Protein AF-A0AAF1BFL5-F1 (afdb_monomer_lite)

Radius of gyration: 30.83 Å; chains: 1; bounding box: 60×49×84 Å

Structure (mmCIF, N/CA/C/O backbone):
data_AF-A0AAF1BFL5-F1
#
_entry.id   AF-A0AAF1BFL5-F1
#
loop_
_atom_site.group_PDB
_atom_site.id
_atom_site.type_symbol
_atom_site.label_atom_id
_atom_site.label_alt_id
_atom_site.label_comp_id
_atom_site.label_asym_id
_atom_site.label_entity_id
_atom_site.label_seq_id
_atom_site.pdbx_PDB_ins_code
_atom_site.Cartn_x
_atom_site.Cartn_y
_atom_site.Cartn_z
_atom_site.occupancy
_atom_site.B_iso_or_equiv
_atom_site.auth_seq_id
_atom_site.auth_comp_id
_atom_site.auth_asym_id
_atom_site.auth_atom_id
_atom_site.pdbx_PDB_model_num
ATOM 1 N N . MET A 1 1 ? 3.521 33.101 -35.010 1.00 53.16 1 MET A N 1
ATOM 2 C CA . MET A 1 1 ? 3.894 32.130 -36.065 1.00 53.16 1 MET A CA 1
ATOM 3 C C . MET A 1 1 ? 5.324 31.683 -35.786 1.00 53.16 1 MET A C 1
ATOM 5 O O . MET A 1 1 ? 6.215 32.518 -35.809 1.00 53.16 1 MET A O 1
ATOM 9 N N . ASN A 1 2 ? 5.519 30.433 -35.355 1.00 62.28 2 ASN A N 1
ATOM 10 C CA . ASN A 1 2 ? 6.746 29.977 -34.685 1.00 62.28 2 ASN A CA 1
ATOM 11 C C . ASN A 1 2 ? 8.004 30.144 -35.557 1.00 62.28 2 ASN A C 1
ATOM 13 O O . ASN A 1 2 ? 8.048 29.638 -36.676 1.00 62.28 2 ASN A O 1
ATOM 17 N N . ILE A 1 3 ? 9.042 30.789 -35.012 1.00 65.50 3 ILE A N 1
ATOM 18 C CA . ILE A 1 3 ? 10.351 31.036 -35.654 1.00 65.50 3 ILE A CA 1
ATOM 19 C C . ILE A 1 3 ? 10.981 29.731 -36.178 1.00 65.50 3 ILE A C 1
ATOM 21 O O . ILE A 1 3 ? 11.571 29.710 -37.257 1.00 65.50 3 ILE A O 1
ATOM 25 N N . VAL A 1 4 ? 10.756 28.612 -35.479 1.00 66.81 4 VAL A N 1
ATOM 26 C CA . VAL A 1 4 ? 11.168 27.265 -35.913 1.00 66.81 4 VAL A CA 1
ATOM 27 C C . VAL A 1 4 ? 10.586 26.913 -37.286 1.00 66.81 4 VAL A C 1
ATOM 29 O O . VAL A 1 4 ? 11.293 26.401 -38.146 1.00 66.81 4 VAL A O 1
ATOM 32 N N . HIS A 1 5 ? 9.317 27.242 -37.532 1.00 66.88 5 HIS A N 1
ATOM 33 C CA . HIS A 1 5 ? 8.623 26.915 -38.777 1.00 66.88 5 HIS A CA 1
ATOM 34 C C . HIS A 1 5 ? 9.104 27.781 -39.952 1.00 66.88 5 HIS A C 1
ATOM 36 O O . HIS A 1 5 ? 9.226 27.289 -41.073 1.00 66.88 5 HIS A O 1
ATOM 42 N N . ALA A 1 6 ? 9.424 29.054 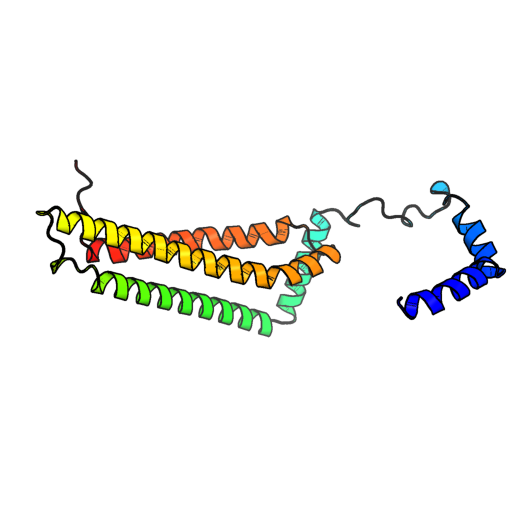-39.690 1.00 73.62 6 ALA A N 1
ATOM 43 C CA . ALA A 1 6 ? 9.957 29.977 -40.693 1.00 73.62 6 ALA A CA 1
ATOM 44 C C . ALA A 1 6 ? 11.368 29.582 -41.167 1.00 73.62 6 ALA A C 1
ATOM 46 O O . ALA A 1 6 ? 11.697 29.781 -42.335 1.00 73.62 6 ALA A O 1
ATOM 47 N N . PHE A 1 7 ? 12.177 28.976 -40.292 1.00 73.44 7 PHE A N 1
ATOM 48 C CA . PHE A 1 7 ? 13.540 28.547 -40.617 1.00 73.44 7 PHE A CA 1
ATOM 49 C C . PHE A 1 7 ? 13.611 27.133 -41.220 1.00 73.44 7 PHE A C 1
ATOM 51 O O . PHE A 1 7 ? 14.329 26.910 -42.194 1.00 73.44 7 PHE A O 1
ATOM 58 N N . PHE A 1 8 ? 12.839 26.169 -40.701 1.00 79.31 8 PHE A N 1
ATOM 59 C CA . PHE A 1 8 ? 12.927 24.773 -41.157 1.00 79.31 8 PHE A CA 1
ATOM 60 C C . PHE A 1 8 ? 12.331 24.534 -42.550 1.00 79.31 8 PHE A C 1
ATOM 62 O O . PHE A 1 8 ? 12.852 23.721 -43.314 1.00 79.31 8 PHE A O 1
ATOM 69 N N . LEU A 1 9 ? 11.251 25.237 -42.907 1.00 81.44 9 LEU A N 1
ATOM 70 C CA . LEU A 1 9 ? 10.585 25.083 -44.206 1.00 81.44 9 LEU A CA 1
ATOM 71 C C . LEU A 1 9 ? 11.502 25.346 -45.418 1.00 81.44 9 LEU A C 1
ATOM 73 O O . LEU A 1 9 ? 11.542 24.496 -46.312 1.00 81.44 9 LEU A O 1
ATOM 77 N N . PRO A 1 10 ? 12.232 26.476 -45.504 1.00 84.56 10 PRO A N 1
ATOM 78 C CA . PRO A 1 10 ? 13.114 26.736 -46.641 1.00 84.56 10 PRO A CA 1
ATOM 79 C C . PRO A 1 10 ? 14.296 25.761 -46.705 1.00 84.56 10 PRO A C 1
ATOM 81 O O . PRO A 1 10 ? 14.685 25.359 -47.802 1.00 84.56 10 PRO A O 1
ATOM 84 N N . ILE A 1 11 ? 14.829 25.330 -45.557 1.00 84.19 11 ILE A N 1
ATOM 85 C CA . ILE A 1 11 ? 15.915 24.340 -45.492 1.00 84.19 11 ILE A CA 1
ATOM 86 C C . ILE A 1 11 ? 15.431 22.979 -45.991 1.00 84.19 11 ILE A C 1
ATOM 88 O O . ILE A 1 11 ? 16.086 22.377 -46.834 1.00 84.19 11 ILE A O 1
ATOM 92 N N . SER A 1 12 ? 14.252 22.532 -45.551 1.00 84.69 12 SER A N 1
ATOM 93 C CA . SER A 1 12 ? 13.636 21.284 -46.017 1.00 84.69 12 SER A CA 1
ATOM 94 C C . SER A 1 12 ? 13.395 21.295 -47.532 1.00 84.69 12 SER A C 1
ATOM 96 O O . SER A 1 12 ? 13.755 20.343 -48.227 1.00 84.69 12 SER A O 1
ATOM 98 N N . LYS A 1 13 ? 12.876 22.406 -48.079 1.00 85.62 13 LYS A N 1
ATOM 99 C CA . LYS A 1 13 ? 12.676 22.565 -49.530 1.00 85.62 13 LYS A CA 1
ATOM 100 C C . LYS A 1 13 ? 13.992 22.489 -50.306 1.00 85.62 13 LYS A C 1
ATOM 102 O O . LYS A 1 13 ? 14.056 21.773 -51.301 1.00 85.62 13 LYS A O 1
ATOM 107 N N . LYS A 1 14 ? 15.040 23.176 -49.832 1.00 85.94 14 LYS A N 1
ATOM 108 C CA . LYS A 1 14 ? 16.371 23.141 -50.459 1.00 85.94 14 LYS A CA 1
ATOM 109 C C . LYS A 1 14 ? 17.036 21.769 -50.348 1.00 85.94 14 LYS A C 1
ATOM 111 O O . LYS A 1 14 ? 17.628 21.312 -51.321 1.00 85.94 14 LYS A O 1
ATOM 116 N N . PHE A 1 15 ? 16.904 21.096 -49.206 1.00 86.81 15 PHE A N 1
ATOM 117 C CA . PHE A 1 15 ? 17.423 19.743 -49.004 1.00 86.81 15 PHE A CA 1
ATOM 118 C C . PHE A 1 15 ? 16.765 18.746 -49.960 1.00 86.81 15 PHE A C 1
ATOM 120 O O . PHE A 1 15 ? 17.451 17.926 -50.557 1.00 86.81 15 PHE A O 1
ATOM 127 N N . ARG A 1 16 ? 15.451 18.863 -50.190 1.00 82.94 16 ARG A N 1
ATOM 128 C CA . ARG A 1 16 ? 14.715 17.978 -51.103 1.00 82.94 16 ARG A CA 1
ATOM 129 C C . ARG A 1 16 ? 15.106 18.150 -52.576 1.00 82.94 16 ARG A C 1
ATOM 131 O O . ARG A 1 16 ? 15.007 17.191 -53.329 1.00 82.94 16 ARG A O 1
ATOM 138 N N . SER A 1 17 ? 15.545 19.344 -52.980 1.00 87.38 17 SER A N 1
ATOM 139 C CA . SER A 1 17 ? 16.093 19.606 -54.322 1.00 87.38 17 SER A CA 1
ATOM 140 C C . SER A 1 17 ? 17.589 19.302 -54.454 1.00 87.38 17 SER A C 1
ATOM 142 O O . SER A 1 17 ? 18.111 19.270 -55.564 1.00 87.38 17 SER A O 1
ATOM 144 N N . PHE A 1 18 ? 18.299 19.130 -53.338 1.00 90.44 18 PHE A N 1
ATOM 145 C CA . PHE A 1 18 ? 19.725 18.829 -53.341 1.00 90.44 18 PHE A CA 1
ATOM 146 C C . PHE A 1 18 ? 19.957 17.378 -53.771 1.00 90.44 18 PHE A C 1
ATOM 148 O O . PHE A 1 18 ? 19.166 16.501 -53.432 1.00 90.44 18 PHE A O 1
ATOM 155 N N . HIS A 1 19 ? 21.055 17.113 -54.484 1.00 89.62 19 HIS A N 1
ATOM 156 C CA . HIS A 1 19 ? 21.340 15.801 -55.075 1.00 89.62 19 HIS A CA 1
ATOM 157 C C . HIS A 1 19 ? 21.227 14.644 -54.064 1.00 89.62 19 HIS A C 1
ATOM 159 O O . HIS A 1 19 ? 20.533 13.671 -54.340 1.00 89.62 19 HIS A O 1
ATOM 165 N N . VAL A 1 20 ? 21.780 14.807 -52.854 1.00 88.25 20 VAL A N 1
ATOM 166 C CA . VAL A 1 20 ? 21.698 13.802 -51.773 1.00 88.25 20 VAL A CA 1
ATOM 167 C C . VAL A 1 20 ? 20.260 13.590 -51.282 1.00 88.25 20 VAL A C 1
ATOM 169 O O . VAL A 1 20 ? 19.874 12.470 -50.964 1.00 88.25 20 VAL A O 1
ATOM 172 N N . GLY A 1 21 ? 19.438 14.642 -51.230 1.00 85.50 21 GLY A N 1
ATOM 173 C CA . GLY A 1 21 ? 18.032 14.525 -50.836 1.00 85.50 21 GLY A CA 1
ATOM 174 C C . GLY A 1 21 ? 17.170 13.859 -51.909 1.00 85.50 21 GLY A C 1
ATOM 175 O O . GLY A 1 21 ? 16.268 13.091 -51.577 1.00 85.50 21 GLY A O 1
ATOM 176 N N . VAL A 1 22 ? 17.471 14.107 -53.188 1.00 87.38 22 VAL A N 1
ATOM 177 C CA . VAL A 1 22 ? 16.829 13.440 -54.331 1.00 87.38 22 VAL A CA 1
ATOM 178 C C . VAL A 1 22 ? 17.214 11.960 -54.377 1.00 87.38 22 VAL A C 1
ATOM 180 O O . VAL A 1 22 ? 16.336 11.113 -54.516 1.00 87.38 22 VAL A O 1
ATOM 183 N N . GLU A 1 23 ? 18.495 11.636 -54.204 1.00 88.75 23 GLU A N 1
ATOM 184 C CA . GLU A 1 23 ? 18.994 10.258 -54.165 1.00 88.75 23 GLU A CA 1
ATOM 185 C C . GLU A 1 23 ? 18.402 9.478 -52.985 1.00 88.75 23 GLU A C 1
ATOM 187 O O . GLU A 1 23 ? 17.811 8.419 -53.184 1.00 88.75 23 GLU A O 1
ATOM 192 N N . LEU A 1 24 ? 18.419 10.060 -51.781 1.00 86.25 24 LEU A N 1
ATOM 193 C CA . LEU A 1 24 ? 17.788 9.476 -50.597 1.00 86.25 24 LEU A CA 1
ATOM 194 C C . LEU A 1 24 ? 16.278 9.271 -50.792 1.00 86.25 24 LEU A C 1
ATOM 196 O O . LEU A 1 24 ? 15.737 8.242 -50.394 1.00 86.25 24 LEU A O 1
ATOM 200 N N . SER A 1 25 ? 15.583 10.229 -51.417 1.00 85.38 25 SER A N 1
ATOM 201 C CA . SER A 1 25 ? 14.156 10.094 -51.734 1.00 85.38 25 SER A CA 1
ATOM 202 C C . SER A 1 25 ? 13.903 8.976 -52.747 1.00 85.38 25 SER A C 1
ATOM 204 O O . SER A 1 25 ? 12.915 8.258 -52.612 1.00 85.38 25 SER A O 1
ATOM 206 N N . ASN A 1 26 ? 14.775 8.817 -53.744 1.00 86.31 26 ASN A N 1
ATOM 207 C CA . ASN A 1 26 ? 14.683 7.749 -54.737 1.00 86.31 26 ASN A CA 1
ATOM 208 C C . ASN A 1 26 ? 14.987 6.373 -54.126 1.00 86.31 26 ASN A C 1
ATOM 210 O O . ASN A 1 26 ? 14.359 5.387 -54.509 1.00 86.31 26 ASN A O 1
ATOM 214 N N . ASP A 1 27 ? 15.898 6.297 -53.157 1.00 83.44 27 ASP A N 1
ATOM 215 C CA . ASP A 1 27 ? 16.216 5.061 -52.440 1.00 83.44 27 ASP A CA 1
ATOM 216 C C . ASP A 1 27 ? 15.143 4.668 -51.423 1.00 83.44 27 ASP A C 1
ATOM 218 O O . ASP A 1 27 ? 14.796 3.492 -51.336 1.00 83.44 27 ASP A O 1
ATOM 222 N N . LEU A 1 28 ? 14.543 5.634 -50.722 1.00 81.56 28 LEU A N 1
ATOM 223 C CA . LEU A 1 28 ? 13.383 5.401 -49.851 1.00 81.56 28 LEU A CA 1
ATOM 224 C C . LEU A 1 28 ? 12.113 5.047 -50.641 1.00 81.56 28 LEU A C 1
ATOM 226 O O . LEU A 1 28 ? 11.253 4.335 -50.124 1.00 81.56 28 LEU A O 1
ATOM 230 N N . ALA A 1 29 ? 11.978 5.537 -51.880 1.00 83.19 29 ALA A N 1
ATOM 231 C CA . ALA A 1 29 ? 10.855 5.211 -52.761 1.00 83.19 29 ALA A CA 1
ATOM 232 C C . ALA A 1 29 ? 10.904 3.764 -53.279 1.00 83.19 29 ALA A C 1
ATOM 234 O O . ALA A 1 29 ? 9.865 3.209 -53.644 1.00 83.19 29 ALA A O 1
ATOM 235 N N . LYS A 1 30 ? 12.084 3.128 -53.294 1.00 82.31 30 LYS A N 1
ATOM 236 C CA . LYS A 1 30 ? 12.206 1.701 -53.604 1.00 82.31 30 LYS A CA 1
ATOM 237 C C . LYS A 1 30 ? 11.674 0.902 -52.406 1.00 82.31 30 LYS A C 1
ATOM 239 O O . LYS A 1 30 ? 12.241 0.997 -51.317 1.00 82.31 30 LYS A O 1
ATOM 244 N N . PRO A 1 31 ? 10.610 0.090 -52.563 1.00 71.06 31 PRO A N 1
ATOM 245 C CA . PRO A 1 31 ? 10.101 -0.710 -51.459 1.00 71.06 31 PRO A CA 1
ATOM 246 C C . PRO A 1 31 ? 11.200 -1.657 -50.972 1.00 71.06 31 PRO A C 1
ATOM 248 O O . PRO A 1 31 ? 11.800 -2.389 -51.763 1.00 71.06 31 PRO A O 1
ATOM 251 N N . PHE A 1 32 ? 11.470 -1.636 -49.665 1.00 66.44 32 PHE A N 1
ATOM 252 C CA . PHE A 1 32 ? 12.513 -2.461 -49.067 1.00 66.44 32 PHE A CA 1
ATOM 253 C C . PHE A 1 32 ? 12.236 -3.944 -49.349 1.00 66.44 32 PHE A C 1
ATOM 255 O O . PHE A 1 32 ? 11.268 -4.531 -48.852 1.00 66.44 32 PHE A O 1
ATOM 262 N N . GLY A 1 33 ? 13.085 -4.557 -50.174 1.00 65.00 33 GLY A N 1
ATOM 263 C CA . GLY A 1 33 ? 12.958 -5.953 -50.564 1.00 65.00 33 GLY A CA 1
ATOM 264 C C . GLY A 1 33 ? 13.275 -6.872 -49.390 1.00 65.00 33 GLY A C 1
ATOM 265 O O . GLY A 1 33 ? 14.432 -7.233 -49.191 1.00 65.00 33 GLY A O 1
ATOM 266 N N . LYS A 1 34 ? 12.245 -7.299 -48.645 1.00 59.66 34 LYS A N 1
ATOM 267 C CA . LYS A 1 34 ? 12.360 -8.211 -47.484 1.00 59.66 34 LYS A CA 1
ATOM 268 C C . LYS A 1 34 ? 13.179 -9.481 -47.767 1.00 59.66 34 LYS A C 1
ATOM 270 O O . LYS A 1 34 ? 13.750 -10.044 -46.845 1.00 59.66 34 LYS A O 1
ATOM 275 N N . VAL A 1 35 ? 13.248 -9.904 -49.031 1.00 61.75 35 VAL A N 1
ATOM 276 C CA . VAL A 1 35 ? 13.945 -11.113 -49.504 1.00 61.75 35 VAL A CA 1
ATOM 277 C C . VAL A 1 35 ? 15.473 -10.947 -49.555 1.00 61.75 35 VAL A C 1
ATOM 279 O O . VAL A 1 35 ? 16.191 -11.934 -49.465 1.00 61.75 35 VAL A O 1
ATOM 282 N N . LYS A 1 36 ? 15.988 -9.714 -49.686 1.00 60.97 36 LYS A N 1
ATOM 283 C CA . LYS A 1 36 ? 17.436 -9.430 -49.787 1.00 60.97 36 LYS A CA 1
ATOM 284 C C . LYS A 1 36 ? 18.083 -9.037 -48.453 1.00 60.97 36 LYS A C 1
ATOM 286 O O . LYS A 1 36 ? 19.300 -8.903 -48.387 1.00 60.97 36 LYS A O 1
ATOM 291 N N . GLY A 1 37 ? 17.288 -8.820 -47.404 1.00 63.56 37 GLY A N 1
ATOM 292 C CA . GLY A 1 37 ? 17.792 -8.519 -46.065 1.00 63.56 37 GLY A CA 1
ATOM 293 C C . GLY A 1 37 ? 18.180 -9.790 -45.311 1.00 63.56 37 GLY A C 1
ATOM 294 O O . GLY A 1 37 ? 17.562 -10.836 -45.496 1.00 63.56 37 GLY A O 1
ATOM 295 N N . HIS A 1 38 ? 19.173 -9.702 -44.419 1.00 63.81 38 HIS A N 1
ATOM 296 C CA . HIS A 1 38 ? 19.451 -10.781 -43.468 1.00 63.81 38 HIS A CA 1
ATOM 297 C C . HIS A 1 38 ? 18.148 -11.121 -42.714 1.00 63.81 38 HIS A C 1
ATOM 299 O O . HIS A 1 38 ? 17.463 -10.191 -42.280 1.00 63.81 38 HIS A O 1
ATOM 305 N N . PRO A 1 39 ? 17.791 -12.398 -42.487 1.00 61.16 39 PRO A N 1
ATOM 306 C CA . PRO A 1 39 ? 16.529 -12.791 -41.836 1.00 61.16 39 PRO A CA 1
ATOM 307 C C . PRO A 1 39 ? 16.332 -12.239 -40.405 1.00 61.16 39 PRO A C 1
ATOM 309 O O . PRO A 1 39 ? 15.256 -12.374 -39.831 1.00 61.16 39 PRO A O 1
ATOM 312 N N . LEU A 1 40 ? 17.354 -11.583 -39.843 1.00 58.19 40 LEU A N 1
ATOM 313 C CA . LEU A 1 40 ? 17.356 -10.911 -38.536 1.00 58.19 40 LEU A CA 1
ATOM 314 C C . LEU A 1 40 ? 17.327 -9.371 -38.630 1.00 58.19 40 LEU A C 1
ATOM 316 O O . LEU A 1 40 ? 17.295 -8.705 -37.602 1.00 58.19 40 LEU A O 1
ATOM 320 N N . ALA A 1 41 ? 17.357 -8.791 -39.835 1.00 63.78 41 ALA A N 1
ATOM 321 C CA . ALA A 1 41 ? 17.463 -7.343 -40.039 1.00 63.78 41 ALA A CA 1
ATOM 322 C C . ALA A 1 41 ? 16.169 -6.585 -39.688 1.00 63.78 41 ALA A C 1
ATOM 324 O O . ALA A 1 41 ? 16.224 -5.422 -39.301 1.00 63.78 41 ALA A O 1
ATOM 325 N N . LEU A 1 42 ? 15.007 -7.244 -39.780 1.00 60.56 42 LEU A N 1
ATOM 326 C CA . LEU A 1 42 ? 13.734 -6.737 -39.263 1.00 60.56 42 LEU A CA 1
ATOM 327 C C . LEU A 1 42 ? 13.187 -7.714 -38.219 1.00 60.56 42 LEU A C 1
ATOM 329 O O . LEU A 1 42 ? 12.739 -8.813 -38.556 1.00 60.56 42 LEU A O 1
ATOM 333 N N . THR A 1 43 ? 13.169 -7.304 -36.949 1.00 57.38 43 THR A N 1
ATOM 334 C CA . THR A 1 43 ? 12.450 -8.059 -35.918 1.00 57.38 43 THR A CA 1
ATOM 335 C C . THR A 1 43 ? 10.947 -8.013 -36.207 1.00 57.38 43 THR A C 1
ATOM 337 O O . THR A 1 43 ? 10.309 -6.968 -36.126 1.00 57.38 43 THR A O 1
ATOM 340 N N . ASN A 1 44 ? 10.357 -9.156 -36.560 1.00 61.81 44 ASN A N 1
ATOM 341 C CA . ASN A 1 44 ? 8.904 -9.282 -36.745 1.00 61.81 44 ASN A CA 1
ATOM 342 C C . ASN A 1 44 ? 8.152 -9.450 -35.412 1.00 61.81 44 ASN A C 1
ATOM 344 O O . ASN A 1 44 ? 6.923 -9.463 -35.386 1.00 61.81 44 ASN A O 1
ATOM 348 N N . LYS A 1 45 ? 8.870 -9.596 -34.291 1.00 63.88 45 LYS A N 1
ATOM 349 C CA . LYS A 1 45 ? 8.280 -9.764 -32.960 1.00 63.88 45 LYS A CA 1
ATOM 350 C C . LYS A 1 45 ? 8.497 -8.498 -32.136 1.00 63.88 45 LYS A C 1
ATOM 352 O O . LYS A 1 45 ? 9.608 -7.980 -32.062 1.00 63.88 45 LYS A O 1
ATOM 357 N N . LYS A 1 46 ? 7.432 -8.042 -31.462 1.00 62.72 46 LYS A N 1
ATOM 358 C CA . LYS A 1 46 ? 7.448 -6.892 -30.532 1.00 62.72 46 LYS A CA 1
ATOM 359 C C . LYS A 1 46 ? 8.477 -7.050 -29.400 1.00 62.72 46 LYS A C 1
ATOM 361 O O . LYS A 1 46 ? 8.924 -6.060 -28.840 1.00 62.72 46 LYS A O 1
ATOM 366 N N . TYR A 1 47 ? 8.851 -8.291 -29.086 1.00 62.22 47 TYR A N 1
ATOM 367 C CA . TYR A 1 47 ? 9.902 -8.648 -28.140 1.00 62.22 47 TYR A CA 1
ATOM 368 C C . TYR A 1 47 ? 10.876 -9.618 -28.826 1.00 62.22 47 TYR A C 1
ATOM 370 O O . TYR A 1 47 ? 10.430 -10.565 -29.476 1.00 62.22 47 TYR A O 1
ATOM 378 N N . GLY A 1 48 ? 12.187 -9.378 -28.702 1.00 62.09 48 GLY A N 1
ATOM 379 C CA . GLY A 1 48 ? 13.233 -10.120 -29.426 1.00 62.09 48 GLY A CA 1
ATOM 380 C C . GLY A 1 48 ? 13.461 -11.569 -28.969 1.00 62.09 48 GLY A C 1
ATOM 381 O O . GLY A 1 48 ? 14.123 -12.324 -29.670 1.00 62.09 48 GLY A O 1
ATOM 382 N N . ALA A 1 49 ? 12.889 -11.978 -27.834 1.00 67.12 49 ALA A N 1
ATOM 383 C CA . ALA A 1 49 ? 13.029 -13.318 -27.262 1.00 67.12 49 ALA A CA 1
ATOM 384 C C . ALA A 1 49 ? 11.674 -13.872 -26.785 1.00 67.12 49 ALA A C 1
ATOM 386 O O . ALA A 1 49 ? 10.666 -13.156 -26.749 1.00 67.12 49 ALA A O 1
ATOM 387 N N . SER A 1 50 ? 11.628 -15.160 -26.428 1.00 72.19 50 SER A N 1
ATOM 388 C CA . SER A 1 50 ? 10.436 -15.756 -25.816 1.00 72.19 50 SER A CA 1
ATOM 389 C C . SER A 1 50 ? 10.096 -15.035 -24.510 1.00 72.19 50 SER A C 1
ATOM 391 O O . SER A 1 50 ? 10.9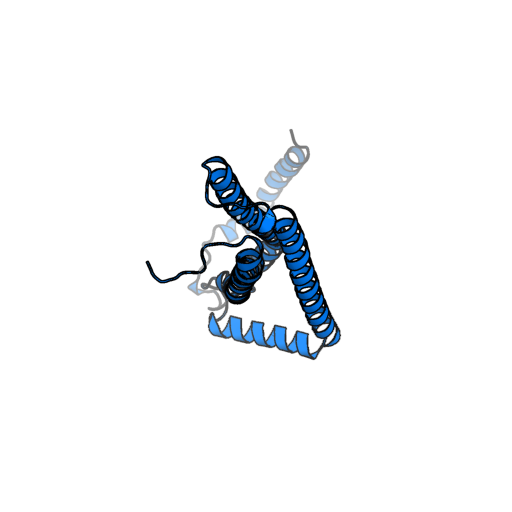87 -14.629 -23.765 1.00 72.19 50 SER A O 1
ATOM 393 N N . LYS A 1 51 ? 8.802 -14.907 -24.184 1.00 70.06 51 LYS A N 1
ATOM 394 C CA . LYS A 1 51 ? 8.354 -14.275 -22.928 1.00 70.06 51 LYS A CA 1
ATOM 395 C C . LYS A 1 51 ? 9.007 -14.922 -21.697 1.00 70.06 51 LYS A C 1
ATOM 397 O O . LYS A 1 51 ? 9.277 -14.222 -20.732 1.00 70.06 51 LYS A O 1
ATOM 402 N N . LYS A 1 52 ? 9.276 -16.234 -21.747 1.00 72.88 52 LYS A N 1
ATOM 403 C CA . LYS A 1 52 ? 9.968 -16.975 -20.680 1.00 72.88 52 LYS A CA 1
ATOM 404 C C . LYS A 1 52 ? 11.442 -16.579 -20.568 1.00 72.88 52 LYS A C 1
ATOM 406 O O . LYS A 1 52 ? 11.900 -16.284 -19.473 1.00 72.88 52 LYS A O 1
ATOM 411 N N . ASP A 1 53 ? 12.145 -16.481 -21.691 1.00 76.38 53 ASP A N 1
ATOM 412 C CA . ASP A 1 53 ? 13.573 -16.137 -21.716 1.00 76.38 53 ASP A CA 1
ATOM 413 C C . ASP A 1 53 ? 13.816 -14.684 -21.290 1.00 76.38 53 ASP A C 1
ATOM 415 O O . ASP A 1 53 ? 14.790 -14.390 -20.597 1.00 76.38 53 ASP A O 1
ATOM 419 N N . LEU A 1 54 ? 12.893 -13.777 -21.633 1.00 72.69 54 LEU A N 1
ATOM 420 C CA . LEU A 1 54 ? 12.884 -12.400 -21.129 1.00 72.69 54 LEU A CA 1
ATOM 421 C C . LEU A 1 54 ? 12.737 -12.348 -19.606 1.00 72.69 54 LEU A C 1
ATOM 423 O O . LEU A 1 54 ? 13.469 -11.602 -18.960 1.00 72.69 54 LEU A O 1
ATOM 427 N N . LEU A 1 55 ? 11.840 -13.154 -19.026 1.00 71.94 55 LEU A N 1
ATOM 428 C CA . LEU A 1 55 ? 11.682 -13.240 -17.570 1.00 71.94 55 LEU A CA 1
ATOM 429 C C . LEU A 1 55 ? 12.937 -13.807 -16.911 1.00 71.94 55 LEU A C 1
ATOM 431 O O . LEU A 1 55 ? 13.420 -13.222 -15.951 1.00 71.94 55 LEU A O 1
ATOM 435 N N . ILE A 1 56 ? 13.498 -14.892 -17.449 1.00 77.81 56 ILE A N 1
ATOM 436 C CA . ILE A 1 56 ? 14.721 -15.514 -16.920 1.00 77.81 56 ILE A CA 1
ATOM 437 C C . ILE A 1 56 ? 15.898 -14.529 -16.978 1.00 77.81 56 ILE A C 1
ATOM 439 O O . ILE A 1 56 ? 16.616 -14.372 -15.993 1.00 77.81 56 ILE A O 1
ATOM 443 N N . SER A 1 57 ? 16.054 -13.796 -18.084 1.00 77.44 57 SER A N 1
ATOM 444 C CA . SER A 1 57 ? 17.090 -12.763 -18.230 1.00 77.44 57 SER A CA 1
ATOM 445 C C . SER A 1 57 ? 16.896 -11.615 -17.233 1.00 77.44 57 SER A C 1
ATOM 447 O O . SER A 1 57 ? 17.857 -11.127 -16.640 1.00 77.44 57 SER A O 1
ATOM 449 N N . CYS A 1 58 ? 15.648 -11.195 -17.014 1.00 72.50 58 CYS A N 1
ATOM 450 C CA . CYS A 1 58 ? 15.304 -10.150 -16.055 1.00 72.50 58 CYS A CA 1
ATOM 451 C C . CYS A 1 58 ? 15.575 -10.570 -14.609 1.00 72.50 58 CYS A C 1
ATOM 453 O O . CYS A 1 58 ? 16.238 -9.831 -13.884 1.00 72.50 58 CYS A O 1
ATOM 455 N N . ILE A 1 59 ? 15.135 -11.771 -14.228 1.00 75.81 59 ILE A N 1
ATOM 456 C CA . ILE A 1 59 ? 15.370 -12.354 -12.904 1.00 75.81 59 ILE A CA 1
ATOM 457 C C . ILE A 1 59 ? 16.873 -12.531 -12.675 1.00 75.81 59 ILE A C 1
ATOM 459 O O . ILE A 1 59 ? 17.384 -12.157 -11.625 1.00 75.81 59 ILE A O 1
ATOM 463 N N . SER A 1 60 ? 17.613 -13.027 -13.672 1.00 80.50 60 SER A N 1
ATOM 464 C CA . SER A 1 60 ? 19.068 -13.168 -13.579 1.00 80.50 60 SER A CA 1
ATOM 465 C C . SER A 1 60 ? 19.767 -11.820 -13.390 1.00 80.50 60 SER A C 1
ATOM 467 O O . SER A 1 60 ? 20.752 -11.749 -12.655 1.00 80.50 60 SER A O 1
ATOM 469 N N . ARG A 1 61 ? 19.275 -10.750 -14.030 1.00 79.31 61 ARG A N 1
ATOM 470 C CA . ARG A 1 61 ? 19.796 -9.387 -13.858 1.00 79.31 61 ARG A CA 1
ATOM 471 C C . ARG A 1 61 ? 19.500 -8.848 -12.461 1.00 79.31 61 ARG A C 1
ATOM 473 O O . ARG A 1 61 ? 20.407 -8.315 -11.831 1.00 79.31 61 ARG A O 1
ATOM 480 N N . GLU A 1 62 ? 18.268 -8.986 -11.976 1.00 75.50 62 GLU A N 1
ATOM 481 C CA . GLU A 1 62 ? 17.888 -8.580 -10.615 1.00 75.50 62 GLU A CA 1
ATOM 482 C C . GLU A 1 62 ? 18.680 -9.345 -9.557 1.00 75.50 62 GLU A C 1
ATOM 484 O O . GLU A 1 62 ? 19.232 -8.727 -8.655 1.00 75.50 62 GLU A O 1
ATOM 489 N N . TYR A 1 63 ? 18.847 -10.656 -9.718 1.00 78.81 63 TYR A N 1
ATOM 490 C CA . TYR A 1 63 ? 19.661 -11.474 -8.824 1.00 78.81 63 TYR A CA 1
ATOM 491 C C . TYR A 1 63 ? 21.142 -11.058 -8.831 1.00 78.81 63 TYR A C 1
ATOM 493 O O . TYR A 1 63 ? 21.765 -10.940 -7.776 1.00 78.81 63 TYR A O 1
ATOM 501 N N . LEU A 1 64 ? 21.721 -10.770 -10.004 1.00 80.38 64 LEU A N 1
ATOM 502 C CA . LEU A 1 64 ? 23.087 -10.240 -10.109 1.00 80.38 64 LEU A CA 1
ATOM 503 C C . LEU A 1 64 ? 23.230 -8.865 -9.447 1.00 80.38 64 LEU A C 1
ATOM 505 O O . LEU A 1 64 ? 24.249 -8.603 -8.806 1.00 80.38 64 LEU A O 1
ATOM 509 N N . LEU A 1 65 ? 22.222 -8.000 -9.582 1.00 74.75 65 LEU A N 1
ATOM 510 C CA . LEU A 1 65 ? 22.172 -6.698 -8.915 1.00 74.75 65 LEU A CA 1
ATOM 511 C C . LEU A 1 65 ? 22.050 -6.858 -7.393 1.00 74.75 65 LEU A C 1
ATOM 513 O O . LEU A 1 65 ? 22.781 -6.190 -6.666 1.00 74.75 65 LEU A O 1
ATOM 517 N N . MET A 1 66 ? 21.215 -7.788 -6.918 1.00 73.62 66 MET A N 1
ATOM 518 C CA . MET A 1 66 ? 21.087 -8.138 -5.498 1.00 73.62 66 MET A CA 1
ATOM 519 C C . MET A 1 66 ? 22.408 -8.669 -4.930 1.00 73.62 66 MET A C 1
ATOM 521 O O . MET A 1 66 ? 22.832 -8.249 -3.856 1.00 73.62 66 MET A O 1
ATOM 525 N N . LYS A 1 67 ? 23.106 -9.542 -5.669 1.00 77.50 67 LYS A N 1
ATOM 526 C CA . LYS A 1 67 ? 24.387 -10.126 -5.246 1.00 77.50 67 LYS A CA 1
ATOM 527 C C . LYS A 1 67 ? 25.526 -9.104 -5.219 1.00 77.50 67 LYS A C 1
ATOM 529 O O . LYS A 1 67 ? 26.355 -9.147 -4.317 1.00 77.50 67 LYS A O 1
ATOM 534 N N . ARG A 1 68 ? 25.594 -8.200 -6.205 1.00 78.88 68 ARG A N 1
ATOM 535 C CA . ARG A 1 68 ? 26.648 -7.169 -6.283 1.00 78.88 68 ARG A CA 1
ATOM 536 C C . ARG A 1 68 ? 26.403 -5.986 -5.351 1.00 78.88 68 ARG A C 1
ATOM 538 O O . ARG A 1 68 ? 27.360 -5.293 -5.028 1.00 78.88 68 ARG A O 1
ATOM 545 N N . ASN A 1 69 ? 25.157 -5.740 -4.951 1.00 72.25 69 ASN A N 1
ATOM 546 C CA . ASN A 1 69 ? 24.783 -4.564 -4.176 1.00 72.25 69 ASN A CA 1
ATOM 547 C C . ASN A 1 69 ? 23.930 -4.922 -2.952 1.00 72.25 69 ASN A C 1
ATOM 549 O O . ASN A 1 69 ? 22.816 -4.425 -2.768 1.00 72.25 69 ASN A O 1
ATOM 553 N N . SER A 1 70 ? 24.480 -5.794 -2.104 1.00 76.62 70 SER A N 1
ATOM 554 C CA . SER A 1 70 ? 23.831 -6.274 -0.878 1.00 76.62 70 SER A CA 1
ATOM 555 C C . SER A 1 70 ? 23.424 -5.140 0.069 1.00 76.62 70 SER A C 1
ATOM 557 O O . SER A 1 70 ? 22.406 -5.248 0.747 1.00 76.62 70 SER A O 1
ATOM 559 N N . PHE A 1 71 ? 24.159 -4.024 0.069 1.00 75.88 71 PHE A N 1
ATOM 560 C CA . PHE A 1 71 ? 23.850 -2.846 0.880 1.00 75.88 71 PHE A CA 1
ATOM 561 C C . PHE A 1 71 ? 22.486 -2.229 0.536 1.00 75.88 71 PHE A C 1
ATOM 563 O O . PHE A 1 71 ? 21.689 -1.959 1.433 1.00 75.88 71 PHE A O 1
ATOM 570 N N . ILE A 1 72 ? 22.171 -2.067 -0.756 1.00 77.25 72 ILE A N 1
ATOM 571 C CA . ILE A 1 72 ? 20.867 -1.528 -1.177 1.00 77.25 72 ILE A CA 1
ATOM 572 C C . ILE A 1 72 ? 19.737 -2.491 -0.814 1.00 77.25 72 ILE A C 1
ATOM 574 O O . ILE A 1 72 ? 18.665 -2.048 -0.416 1.00 77.25 72 ILE A O 1
ATOM 578 N N . PHE A 1 73 ? 19.974 -3.799 -0.900 1.00 76.94 73 PHE A N 1
ATOM 579 C CA . PHE A 1 73 ? 18.977 -4.799 -0.524 1.00 76.94 73 PHE A CA 1
ATOM 580 C C . PHE A 1 73 ? 18.667 -4.774 0.981 1.00 76.94 73 PHE A C 1
ATOM 582 O O . PHE A 1 73 ? 17.501 -4.753 1.371 1.00 76.94 73 PHE A O 1
ATOM 589 N N . ILE A 1 74 ? 19.698 -4.688 1.827 1.00 79.50 74 ILE A N 1
ATOM 590 C CA . ILE A 1 74 ? 19.534 -4.523 3.279 1.00 79.50 74 ILE A CA 1
ATOM 591 C C . ILE A 1 74 ? 18.767 -3.229 3.580 1.00 79.50 74 ILE A C 1
ATOM 593 O O . ILE A 1 74 ? 17.816 -3.242 4.360 1.00 79.50 74 ILE A O 1
ATOM 597 N N . PHE A 1 75 ? 19.117 -2.127 2.912 1.00 77.94 75 PHE A N 1
ATOM 598 C CA . PHE A 1 75 ? 18.415 -0.854 3.066 1.00 77.94 75 PHE A CA 1
ATOM 599 C C . PHE A 1 75 ? 16.939 -0.936 2.643 1.00 77.94 75 PHE A C 1
ATOM 601 O O . PHE A 1 75 ? 16.074 -0.418 3.343 1.00 77.94 75 PHE A O 1
ATOM 608 N N . GLN A 1 76 ? 16.626 -1.629 1.546 1.00 78.75 76 GLN A N 1
ATOM 609 C CA . GLN A 1 76 ? 15.247 -1.836 1.095 1.00 78.75 76 GLN A CA 1
ATOM 610 C C . GLN A 1 76 ? 14.422 -2.655 2.093 1.00 78.75 76 GLN A C 1
ATOM 612 O O . GLN A 1 76 ? 13.275 -2.300 2.362 1.00 78.75 76 GLN A O 1
ATOM 617 N N . ILE A 1 77 ? 14.996 -3.713 2.677 1.00 82.00 77 ILE A N 1
ATOM 618 C CA . ILE A 1 77 ? 14.326 -4.497 3.725 1.00 82.00 77 ILE A CA 1
ATOM 619 C C . ILE A 1 77 ? 14.069 -3.631 4.959 1.00 82.00 77 ILE A C 1
ATOM 621 O O . ILE A 1 77 ? 12.961 -3.645 5.492 1.00 82.00 77 ILE A O 1
ATOM 625 N N . ILE A 1 78 ? 15.055 -2.841 5.391 1.00 86.00 78 ILE A N 1
ATOM 626 C CA . ILE A 1 78 ? 14.902 -1.920 6.523 1.00 86.00 78 ILE A CA 1
ATOM 627 C C . ILE A 1 78 ? 13.814 -0.886 6.223 1.00 86.00 78 ILE A C 1
ATOM 629 O O . ILE A 1 78 ? 12.956 -0.641 7.067 1.00 86.00 78 ILE A O 1
ATOM 633 N N . GLN A 1 79 ? 13.795 -0.301 5.026 1.00 80.94 79 GLN A N 1
ATOM 634 C CA . GLN A 1 79 ? 12.761 0.647 4.617 1.00 80.94 79 GLN A CA 1
ATOM 635 C C . GLN A 1 79 ? 11.364 0.009 4.643 1.00 80.94 79 GLN A C 1
ATOM 637 O O . GLN A 1 79 ? 10.420 0.628 5.132 1.00 80.94 79 GLN A O 1
ATOM 642 N N . TYR A 1 80 ? 11.229 -1.227 4.155 1.00 81.88 80 TYR A N 1
ATOM 643 C CA . TYR A 1 80 ? 9.969 -1.970 4.188 1.00 81.88 80 TYR A CA 1
ATOM 644 C C . TYR A 1 80 ? 9.517 -2.276 5.621 1.00 81.88 80 TYR A C 1
ATOM 646 O O . TYR A 1 80 ? 8.350 -2.078 5.954 1.00 81.88 80 TYR A O 1
ATOM 654 N N . LEU A 1 81 ? 10.446 -2.682 6.490 1.00 84.88 81 LEU A N 1
ATOM 655 C CA . LEU A 1 81 ? 10.171 -2.923 7.904 1.00 84.88 81 LEU A CA 1
ATOM 656 C C . LEU A 1 81 ? 9.711 -1.640 8.611 1.00 84.88 81 LEU A C 1
ATOM 658 O O . LEU A 1 81 ? 8.705 -1.659 9.312 1.00 84.88 81 LEU A O 1
ATOM 662 N N . ASN A 1 82 ? 10.391 -0.514 8.375 1.00 85.75 82 ASN A N 1
ATOM 663 C CA . ASN A 1 82 ? 9.993 0.791 8.911 1.00 85.75 82 ASN A CA 1
ATOM 664 C C . ASN A 1 82 ? 8.607 1.217 8.408 1.00 85.75 82 ASN A C 1
ATOM 666 O O . ASN A 1 82 ? 7.807 1.727 9.187 1.00 85.75 82 ASN A O 1
ATOM 670 N N . TYR A 1 83 ? 8.297 0.973 7.130 1.00 83.88 83 TYR A N 1
ATOM 671 C CA . TYR A 1 83 ? 6.972 1.244 6.571 1.00 83.88 83 TYR A CA 1
ATOM 672 C C . TYR A 1 83 ? 5.884 0.401 7.253 1.00 83.88 83 TYR A C 1
ATOM 674 O O . TYR A 1 83 ? 4.858 0.950 7.644 1.00 83.88 83 TYR A O 1
ATOM 682 N N . ILE A 1 84 ? 6.131 -0.898 7.472 1.00 84.06 84 ILE A N 1
ATOM 683 C CA . ILE A 1 84 ? 5.221 -1.778 8.224 1.00 84.06 84 ILE A CA 1
ATOM 684 C C . ILE A 1 84 ? 5.027 -1.283 9.660 1.00 84.06 84 ILE A C 1
ATOM 686 O O . ILE A 1 84 ? 3.893 -1.221 10.129 1.00 84.06 84 ILE A O 1
ATOM 690 N N . MET A 1 85 ? 6.104 -0.908 10.359 1.00 85.12 85 MET A N 1
ATOM 691 C CA . MET A 1 85 ? 6.005 -0.428 11.742 1.00 85.12 85 MET A CA 1
ATOM 692 C C . MET A 1 85 ? 5.230 0.890 11.836 1.00 85.12 85 MET A C 1
ATOM 694 O O . MET A 1 85 ? 4.382 1.040 12.713 1.00 85.12 85 MET A O 1
ATOM 698 N N . MET A 1 86 ? 5.475 1.823 10.910 1.00 85.00 86 MET A N 1
ATOM 699 C CA . MET A 1 86 ? 4.732 3.082 10.823 1.00 85.00 86 MET A CA 1
ATOM 700 C C . MET A 1 86 ? 3.242 2.836 10.548 1.00 85.00 86 MET A C 1
ATOM 702 O O . MET A 1 86 ? 2.397 3.453 11.193 1.00 85.00 86 MET A O 1
ATOM 706 N N . TYR A 1 87 ? 2.918 1.906 9.643 1.00 83.81 87 TYR A N 1
ATOM 707 C CA . TYR A 1 87 ? 1.537 1.534 9.329 1.00 83.81 87 TYR A CA 1
ATOM 708 C C . TYR A 1 87 ? 0.816 0.932 10.541 1.00 83.81 87 TYR A C 1
ATOM 710 O O . TYR A 1 87 ? -0.305 1.316 10.864 1.00 83.81 87 TYR A O 1
ATOM 718 N N . PHE A 1 88 ? 1.490 0.038 11.269 1.00 85.06 88 PHE A N 1
ATOM 719 C CA . PHE A 1 88 ? 0.940 -0.571 12.478 1.00 85.06 88 PHE A CA 1
ATOM 720 C C . PHE A 1 88 ? 0.676 0.470 13.576 1.00 85.06 88 PHE A C 1
ATOM 722 O O . PHE A 1 88 ? -0.377 0.455 14.214 1.00 85.06 88 PHE A O 1
ATOM 729 N N . PHE A 1 89 ? 1.596 1.424 13.753 1.00 87.94 89 PHE A N 1
ATOM 730 C CA . PHE A 1 89 ? 1.421 2.527 14.698 1.00 87.94 89 PHE A CA 1
ATOM 731 C C . PHE A 1 89 ? 0.238 3.431 14.321 1.00 87.94 89 PHE A C 1
ATOM 733 O O . PHE A 1 89 ? -0.545 3.815 15.191 1.00 87.94 89 PHE A O 1
ATOM 740 N N . GLN A 1 90 ? 0.065 3.723 13.026 1.00 87.25 90 GLN A N 1
ATOM 741 C CA . GLN A 1 90 ? -1.077 4.489 12.525 1.00 87.25 90 GLN A CA 1
ATOM 742 C C . GLN A 1 90 ? -2.408 3.798 12.860 1.00 87.25 90 GLN A C 1
ATOM 744 O O . GLN A 1 90 ? -3.314 4.456 13.370 1.00 87.25 90 GLN A O 1
ATOM 749 N N . ILE A 1 91 ? -2.524 2.486 12.624 1.00 86.44 91 ILE A N 1
ATOM 750 C CA . ILE A 1 91 ? -3.755 1.730 12.913 1.00 86.44 91 ILE A CA 1
ATOM 751 C C . ILE A 1 91 ? -4.095 1.797 14.405 1.00 86.44 91 ILE A C 1
ATOM 753 O O . ILE A 1 91 ? -5.231 2.105 14.756 1.00 86.44 91 ILE A O 1
ATOM 757 N N . ILE A 1 92 ? -3.116 1.579 15.292 1.00 89.00 92 ILE A N 1
ATOM 758 C CA . ILE A 1 92 ? -3.335 1.653 16.747 1.00 89.00 92 ILE A CA 1
ATOM 759 C C . ILE A 1 92 ? -3.832 3.041 17.159 1.00 89.00 92 ILE A C 1
ATOM 761 O O . ILE A 1 92 ? -4.758 3.147 17.964 1.00 89.00 92 ILE A O 1
ATOM 765 N N . PHE A 1 93 ? -3.239 4.103 16.608 1.00 90.31 93 PHE A N 1
ATOM 766 C CA . PHE A 1 93 ? -3.639 5.471 16.921 1.00 90.31 93 PHE A CA 1
ATOM 767 C C . PHE A 1 93 ? -5.095 5.742 16.525 1.00 90.31 93 PHE A C 1
ATOM 769 O O . PHE A 1 93 ? -5.878 6.210 17.351 1.00 90.31 93 PHE A O 1
ATOM 776 N N . VAL A 1 94 ? -5.480 5.400 15.292 1.00 89.12 94 VAL A N 1
ATOM 777 C CA . VAL A 1 94 ? -6.843 5.644 14.800 1.00 89.12 94 VAL A CA 1
ATOM 778 C C . VAL A 1 94 ? -7.864 4.757 15.524 1.00 89.12 94 VAL A C 1
ATOM 780 O O . VAL A 1 94 ? -8.924 5.250 15.907 1.00 89.12 94 VAL A O 1
ATOM 783 N N . CYS A 1 95 ? -7.531 3.493 15.815 1.00 87.94 95 CYS A N 1
ATOM 784 C CA . CYS A 1 95 ? -8.357 2.631 16.665 1.00 87.94 95 CYS A CA 1
ATOM 785 C C . CYS A 1 95 ? -8.558 3.240 18.059 1.00 87.94 95 CYS A C 1
ATOM 787 O O . CYS A 1 95 ? -9.680 3.279 18.547 1.00 87.94 95 CYS A O 1
ATOM 789 N N . SER A 1 96 ? -7.503 3.757 18.696 1.00 87.06 96 SER A N 1
ATOM 790 C CA . SER A 1 96 ? -7.595 4.384 20.023 1.00 87.06 96 SER A CA 1
ATOM 791 C C . SER A 1 96 ? -8.528 5.604 20.022 1.00 87.06 96 SER A C 1
ATOM 793 O O . SER A 1 96 ? -9.379 5.751 20.904 1.00 87.06 96 SER A O 1
ATOM 795 N N . VAL A 1 97 ? -8.451 6.444 18.984 1.00 88.56 97 VAL A N 1
ATOM 796 C CA . VAL A 1 97 ? -9.391 7.561 18.788 1.00 88.56 97 VAL A CA 1
ATOM 797 C C . VAL A 1 97 ? -10.826 7.046 18.623 1.00 88.56 97 VAL A C 1
ATOM 799 O O . VAL A 1 97 ? -11.732 7.537 19.288 1.00 88.56 97 VAL A O 1
ATOM 802 N N . ALA A 1 98 ? -11.046 6.007 17.815 1.00 86.00 98 ALA A N 1
ATOM 803 C CA . ALA A 1 98 ? -12.369 5.403 17.646 1.00 86.00 98 ALA A CA 1
ATOM 804 C C . ALA A 1 98 ? -12.944 4.866 18.972 1.00 86.00 98 ALA A C 1
ATOM 806 O O . ALA A 1 98 ? -14.098 5.125 19.305 1.00 86.00 98 ALA A O 1
ATOM 807 N N . MET A 1 99 ? -12.123 4.149 19.746 1.00 83.50 99 MET A N 1
ATOM 808 C CA . MET A 1 99 ? -12.502 3.541 21.025 1.00 83.50 99 MET A CA 1
ATOM 809 C C . MET A 1 99 ? -12.824 4.583 22.102 1.00 83.50 99 MET A C 1
ATOM 811 O O . MET A 1 99 ? -13.709 4.364 22.925 1.00 83.50 99 MET A O 1
ATOM 815 N N . THR A 1 100 ? -12.104 5.706 22.113 1.00 84.62 100 THR A N 1
ATOM 816 C CA . THR A 1 100 ? -12.350 6.800 23.068 1.00 84.62 100 THR A CA 1
ATOM 817 C C . THR A 1 100 ? -13.615 7.586 22.737 1.00 84.62 100 THR A C 1
ATOM 819 O O . THR A 1 100 ? -14.323 7.992 23.655 1.00 84.62 100 THR A O 1
ATOM 822 N N . VAL A 1 101 ? -13.932 7.761 21.449 1.00 83.00 101 VAL A N 1
ATOM 823 C CA . VAL A 1 101 ? -15.152 8.447 20.995 1.00 83.00 101 VAL A CA 1
ATOM 824 C C . VAL A 1 101 ? -16.398 7.573 21.186 1.00 83.00 101 VAL A C 1
ATOM 826 O O . VAL A 1 101 ? -17.407 8.056 21.693 1.00 83.00 101 VAL A O 1
ATOM 829 N N . PHE A 1 102 ? -16.334 6.288 20.827 1.00 76.88 102 PHE A N 1
ATOM 830 C CA . PHE A 1 102 ? -17.471 5.355 20.863 1.00 76.88 102 PHE A CA 1
ATOM 831 C C . PHE A 1 102 ? -17.351 4.344 22.009 1.00 76.88 102 PHE A C 1
ATOM 833 O O . PHE A 1 102 ? -17.406 3.131 21.814 1.00 76.88 102 PHE A O 1
ATOM 840 N N . LEU A 1 103 ? -17.142 4.850 23.222 1.00 73.56 103 LEU A N 1
ATOM 841 C CA . LEU A 1 103 ? -16.881 4.027 24.398 1.00 73.56 103 LEU A CA 1
ATOM 842 C C . LEU A 1 103 ? -18.163 3.319 24.875 1.00 73.56 103 LEU A C 1
ATOM 844 O O . LEU A 1 103 ? -19.188 3.968 25.099 1.00 73.56 103 LEU A O 1
ATOM 848 N N . ARG A 1 104 ? -18.081 2.001 25.115 1.00 62.31 104 ARG A N 1
ATOM 849 C CA . ARG A 1 104 ? -19.177 1.131 25.600 1.00 62.31 104 ARG A CA 1
ATOM 850 C C . ARG A 1 104 ? -20.025 1.720 26.736 1.00 62.31 104 ARG A C 1
ATOM 852 O O . ARG A 1 104 ? -21.217 1.445 26.806 1.00 62.31 104 ARG A O 1
ATOM 859 N N . THR A 1 105 ? -19.440 2.509 27.634 1.00 59.78 105 THR A N 1
ATOM 860 C CA . THR A 1 105 ? -20.141 3.065 28.805 1.00 59.78 105 THR A CA 1
ATOM 861 C C . THR A 1 105 ? -21.221 4.096 28.443 1.00 59.78 105 THR A C 1
ATOM 863 O O . THR A 1 105 ? -22.141 4.278 29.231 1.00 59.78 105 THR A O 1
ATOM 866 N N . ASN A 1 106 ? -21.151 4.730 27.263 1.00 59.34 106 ASN A N 1
ATOM 867 C CA . ASN A 1 106 ? -22.149 5.701 26.781 1.00 59.34 106 ASN A CA 1
ATOM 868 C C . ASN A 1 106 ? -23.134 5.114 25.749 1.00 59.34 106 ASN A C 1
ATOM 870 O O . ASN A 1 106 ? -23.990 5.834 25.250 1.00 59.34 106 ASN A O 1
ATOM 874 N N . MET A 1 107 ? -23.009 3.826 25.414 1.00 60.91 107 MET A N 1
ATOM 875 C CA . MET A 1 107 ? -23.798 3.153 24.376 1.00 60.91 107 MET A CA 1
ATOM 876 C C . MET A 1 107 ? -24.860 2.267 25.029 1.00 60.91 107 MET A C 1
ATOM 878 O O . MET A 1 107 ? -24.675 1.057 25.194 1.00 60.91 107 MET A O 1
ATOM 882 N N . HIS A 1 108 ? -25.964 2.869 25.468 1.00 68.94 108 HIS A N 1
ATOM 883 C CA . HIS A 1 108 ? -27.121 2.092 25.909 1.00 68.94 108 HIS A CA 1
ATOM 884 C C . HIS A 1 108 ? -27.838 1.490 24.681 1.00 68.94 108 HIS A C 1
ATOM 886 O O . HIS A 1 108 ? -27.533 1.829 23.549 1.00 68.94 108 HIS A O 1
ATOM 892 N N . LYS A 1 109 ? -28.706 0.486 24.858 1.00 69.00 109 LYS A N 1
ATOM 893 C CA . LYS A 1 109 ? -29.432 -0.176 23.745 1.00 69.00 109 LYS A CA 1
ATOM 894 C C . LYS A 1 109 ? -30.939 0.085 23.812 1.00 69.00 109 LYS A C 1
ATOM 896 O O . LYS A 1 109 ? -31.732 -0.758 23.402 1.00 69.00 109 LYS A O 1
ATOM 901 N N . LYS A 1 110 ? -31.351 1.168 24.475 1.00 69.25 110 LYS A N 1
ATOM 902 C CA . LYS A 1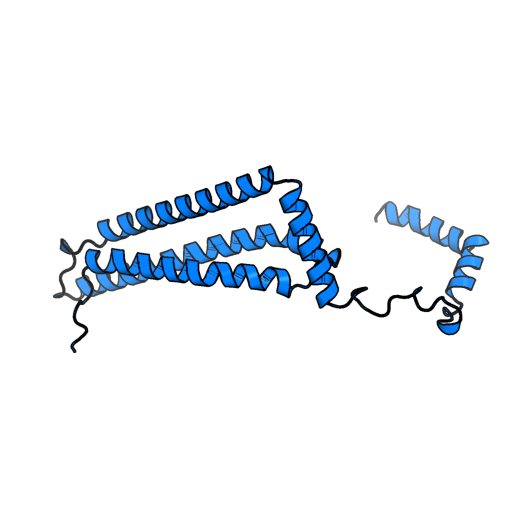 110 ? -32.741 1.327 24.935 1.00 69.25 110 LYS A CA 1
ATOM 903 C C . LYS A 1 110 ? -33.506 2.400 24.171 1.00 69.25 110 LYS A C 1
ATOM 905 O O . LYS A 1 110 ? -34.732 2.336 24.163 1.00 69.25 110 LYS A O 1
ATOM 910 N N . THR A 1 111 ? -32.810 3.333 23.526 1.00 76.19 111 THR A N 1
ATOM 911 C CA . THR A 1 111 ? -33.426 4.513 22.906 1.00 76.19 111 THR A CA 1
ATOM 912 C C . THR A 1 111 ? -33.027 4.628 21.433 1.00 76.19 111 THR A C 1
ATOM 914 O O . THR A 1 111 ? -31.948 4.198 21.039 1.00 76.19 111 THR A O 1
ATOM 917 N N . GLU A 1 112 ? -33.880 5.231 20.599 1.00 75.88 112 GLU A N 1
ATOM 918 C CA . GLU A 1 112 ? -33.592 5.473 19.172 1.00 75.88 112 GLU A CA 1
ATOM 919 C C . GLU A 1 112 ? -32.320 6.317 18.950 1.00 75.88 112 GLU A C 1
ATOM 921 O O . GLU A 1 112 ? -31.591 6.106 17.979 1.00 75.88 112 GLU A O 1
ATOM 926 N N . GLU A 1 113 ? -32.011 7.220 19.885 1.00 73.94 113 GLU A N 1
ATOM 927 C CA . GLU A 1 113 ? -30.782 8.025 19.903 1.00 73.94 113 GLU A CA 1
ATOM 928 C C . GLU A 1 113 ? -29.514 7.157 20.001 1.00 73.94 113 GLU A C 1
ATOM 930 O O . GLU A 1 113 ? -28.522 7.430 19.322 1.00 73.94 113 GLU A O 1
ATOM 935 N N . ASP A 1 114 ? -29.563 6.050 20.750 1.00 73.50 114 ASP A N 1
ATOM 936 C CA . ASP A 1 114 ? -28.448 5.102 20.838 1.00 73.50 114 ASP A CA 1
ATOM 937 C C . ASP A 1 114 ? -28.185 4.429 19.477 1.00 73.50 114 ASP A C 1
ATOM 939 O O . ASP A 1 114 ? -27.040 4.196 19.080 1.00 73.50 114 ASP A O 1
ATOM 943 N N . GLY A 1 115 ? -29.251 4.152 18.716 1.00 77.00 115 GLY A N 1
ATOM 944 C CA . GLY A 1 115 ? -29.163 3.577 17.372 1.00 77.00 115 GLY A CA 1
ATOM 945 C C . GLY A 1 115 ? -28.413 4.481 16.390 1.00 77.00 115 GLY A C 1
ATOM 946 O O . GLY A 1 115 ? -27.617 3.997 15.580 1.00 77.00 115 GLY A O 1
ATOM 947 N N . GLN A 1 116 ? -28.595 5.802 16.498 1.00 82.06 116 GLN A N 1
ATOM 948 C CA . GLN A 1 116 ? -27.837 6.772 15.701 1.00 82.06 116 GLN A CA 1
ATOM 949 C C . GLN A 1 116 ? -26.344 6.760 16.050 1.00 82.06 116 GLN A C 1
ATOM 951 O O . GLN A 1 116 ? -25.506 6.891 15.156 1.00 82.06 116 GLN A O 1
ATOM 956 N N . LEU A 1 117 ? -25.993 6.538 17.318 1.00 82.75 117 LEU A N 1
ATOM 957 C CA . LEU A 1 117 ? -24.603 6.472 17.767 1.00 82.75 117 LEU A CA 1
ATOM 958 C C . LEU A 1 117 ? -23.886 5.216 17.225 1.00 82.75 117 LEU A C 1
ATOM 960 O O . LEU A 1 117 ? -22.747 5.308 16.759 1.00 82.75 117 LEU A O 1
ATOM 9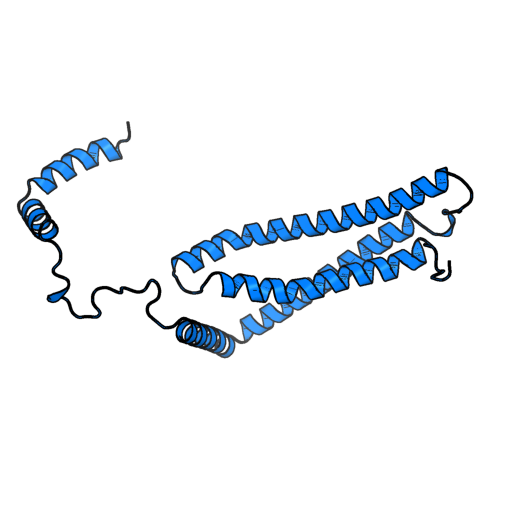64 N N . TYR A 1 118 ? -24.575 4.066 17.159 1.00 82.69 118 TYR A N 1
ATOM 965 C CA . TYR A 1 118 ? -24.062 2.848 16.504 1.00 82.69 118 TYR A CA 1
ATOM 966 C C . TYR A 1 118 ? -23.883 3.024 14.989 1.00 82.69 118 TYR A C 1
ATOM 968 O O . TYR A 1 118 ? -22.860 2.609 14.433 1.00 82.69 118 TYR A O 1
ATOM 976 N N . LEU A 1 119 ? -24.842 3.672 14.320 1.00 85.31 119 LEU A N 1
ATOM 977 C CA . LEU A 1 119 ? -24.725 4.024 12.901 1.00 85.31 119 LEU A CA 1
ATOM 978 C C . LEU A 1 119 ? -23.547 4.977 12.654 1.00 85.31 119 LEU A C 1
ATOM 980 O O . LEU A 1 119 ? -22.812 4.800 11.682 1.00 85.31 119 LEU A O 1
ATOM 984 N N . GLY A 1 120 ? -23.314 5.930 13.561 1.00 87.00 120 GLY A N 1
ATOM 985 C CA . GLY A 1 120 ? -22.159 6.827 13.533 1.00 87.00 120 GLY A CA 1
ATOM 986 C C . GLY A 1 120 ? -20.822 6.084 13.615 1.00 87.00 120 GLY A C 1
ATOM 987 O O . GLY A 1 120 ? -19.905 6.389 12.852 1.00 87.00 120 GLY A O 1
ATOM 988 N N . ALA A 1 121 ? -20.720 5.062 14.467 1.00 86.56 121 ALA A N 1
ATOM 989 C CA . ALA A 1 121 ? -19.516 4.238 14.591 1.00 86.56 121 ALA A CA 1
ATOM 990 C C . ALA A 1 121 ? -19.222 3.410 13.321 1.00 86.56 121 ALA A C 1
ATOM 992 O O . ALA A 1 121 ? -18.075 3.331 12.861 1.00 86.56 121 ALA A O 1
ATOM 993 N N . LEU A 1 122 ? -20.262 2.827 12.711 1.00 87.44 122 LEU A N 1
ATOM 994 C CA . LEU A 1 122 ? -20.142 2.113 11.434 1.00 87.44 122 LEU A CA 1
ATOM 995 C C . LEU A 1 122 ? -19.743 3.065 10.301 1.00 87.44 122 LEU A C 1
ATOM 997 O O . LEU A 1 122 ? -18.837 2.762 9.523 1.00 87.44 122 LEU A O 1
ATOM 1001 N N . TYR A 1 123 ? -20.367 4.242 10.242 1.00 89.50 123 TYR A N 1
ATOM 1002 C CA . TYR A 1 123 ? -20.034 5.272 9.264 1.00 89.50 123 TYR A CA 1
ATOM 1003 C C . TYR A 1 123 ? -18.579 5.740 9.402 1.00 89.50 123 TYR A C 1
ATOM 1005 O O . TYR A 1 123 ? -17.856 5.803 8.408 1.00 89.50 123 TYR A O 1
ATOM 1013 N N . TYR A 1 124 ? -18.114 5.988 10.631 1.00 88.88 124 TYR A N 1
ATOM 1014 C CA . TYR A 1 124 ? -16.724 6.357 10.905 1.00 88.88 124 TYR A CA 1
ATOM 1015 C C . TYR A 1 124 ? -15.733 5.292 10.414 1.00 88.88 124 TYR A C 1
ATOM 1017 O O . TYR A 1 124 ? -14.718 5.625 9.795 1.00 88.88 124 TYR A O 1
ATOM 1025 N N . THR A 1 125 ? -16.050 4.011 10.625 1.00 88.38 125 THR A N 1
ATOM 1026 C CA . THR A 1 125 ? -15.238 2.889 10.132 1.00 88.38 125 THR A CA 1
ATOM 1027 C C . THR A 1 125 ? -15.135 2.897 8.605 1.00 88.38 125 THR A C 1
ATOM 1029 O O . THR A 1 125 ? -14.032 2.848 8.061 1.00 88.38 125 THR A O 1
ATOM 1032 N N . VAL A 1 126 ? -16.262 3.026 7.896 1.00 90.38 126 VAL A N 1
ATOM 1033 C CA . VAL A 1 126 ? -16.284 3.057 6.422 1.00 90.38 126 VAL A CA 1
ATOM 1034 C C . VAL A 1 126 ? -15.494 4.247 5.877 1.00 90.38 126 VAL A C 1
ATOM 1036 O O . VAL A 1 126 ? -14.685 4.086 4.962 1.00 90.38 126 VAL A O 1
ATOM 1039 N N . ILE A 1 127 ? -15.687 5.434 6.456 1.00 90.94 127 ILE A N 1
ATOM 1040 C CA . ILE A 1 127 ? -14.977 6.647 6.044 1.00 90.94 127 ILE A CA 1
ATOM 1041 C C . ILE A 1 127 ? -13.467 6.496 6.242 1.00 90.94 127 ILE A C 1
ATOM 1043 O O . ILE A 1 127 ? -12.697 6.816 5.336 1.00 90.94 127 ILE A O 1
ATOM 1047 N N . THR A 1 128 ? -13.039 5.954 7.381 1.00 87.50 128 THR A N 1
ATOM 1048 C CA . THR A 1 128 ? -11.618 5.740 7.691 1.00 87.50 128 THR A CA 1
ATOM 1049 C C . THR A 1 128 ? -10.959 4.798 6.678 1.00 87.50 128 THR A C 1
ATOM 1051 O O . THR A 1 128 ? -9.918 5.134 6.109 1.00 87.50 128 THR A O 1
ATOM 1054 N N . VAL A 1 129 ? -11.598 3.664 6.368 1.00 87.31 129 VAL A N 1
ATOM 1055 C CA . VAL A 1 129 ? -11.104 2.711 5.356 1.00 87.31 129 VAL A CA 1
ATOM 1056 C C . VAL A 1 129 ? -11.045 3.357 3.964 1.00 87.31 129 VAL A C 1
ATOM 1058 O O . VAL A 1 129 ? -10.082 3.158 3.220 1.00 87.31 129 VAL A O 1
ATOM 1061 N N . MET A 1 130 ? -12.032 4.186 3.614 1.00 89.69 130 MET A N 1
ATOM 1062 C CA . MET A 1 130 ? -12.056 4.892 2.330 1.00 89.69 130 MET A CA 1
ATOM 1063 C C . MET A 1 130 ? -10.887 5.881 2.189 1.00 89.69 130 MET A C 1
ATOM 1065 O O . MET A 1 130 ? -10.244 5.925 1.137 1.00 89.69 130 MET A O 1
ATOM 1069 N N . PHE A 1 131 ? -10.564 6.640 3.241 1.00 87.19 131 PHE A N 1
ATOM 1070 C CA . PHE A 1 131 ? -9.425 7.567 3.241 1.00 87.19 131 PHE A CA 1
ATOM 1071 C C . PHE A 1 131 ? -8.071 6.853 3.111 1.00 87.19 131 PHE A C 1
ATOM 1073 O O . PHE A 1 131 ? -7.192 7.339 2.385 1.00 87.19 131 PHE A O 1
ATOM 1080 N N . ASN A 1 132 ? -7.909 5.683 3.741 1.00 84.69 132 ASN A N 1
ATOM 1081 C CA . ASN A 1 132 ? -6.718 4.849 3.550 1.00 84.69 132 ASN A CA 1
ATOM 1082 C C . ASN A 1 132 ? -6.579 4.421 2.077 1.00 84.69 132 ASN A C 1
ATOM 1084 O O . ASN A 1 132 ? -5.514 4.601 1.479 1.00 84.69 132 ASN A O 1
ATOM 1088 N N . GLY A 1 133 ? -7.675 3.978 1.449 1.00 85.25 133 GLY A N 1
ATOM 1089 C CA . GLY A 1 133 ? -7.694 3.615 0.028 1.00 85.25 133 GLY A CA 1
ATOM 1090 C C . GLY A 1 133 ? -7.315 4.769 -0.913 1.00 85.25 133 GLY A C 1
ATOM 1091 O O . GLY A 1 133 ? -6.547 4.577 -1.858 1.00 85.25 133 GLY A O 1
ATOM 1092 N N . LEU A 1 134 ? -7.782 5.994 -0.641 1.00 85.56 134 LEU A N 1
ATOM 1093 C CA . LEU A 1 134 ? -7.430 7.180 -1.440 1.00 85.56 134 LEU A CA 1
ATOM 1094 C C . LEU A 1 134 ? -5.925 7.491 -1.399 1.00 85.56 134 LEU A C 1
ATOM 1096 O O . LEU A 1 134 ? -5.317 7.792 -2.433 1.00 85.56 134 LEU A O 1
ATOM 1100 N N . SER A 1 135 ? -5.311 7.378 -0.221 1.00 83.81 135 SER A N 1
ATOM 1101 C CA . SER A 1 135 ? -3.877 7.632 -0.030 1.00 83.81 135 SER A CA 1
ATOM 1102 C C . SER A 1 135 ? -3.013 6.624 -0.798 1.00 83.81 135 SER A C 1
ATOM 1104 O O . SER A 1 135 ? -1.994 6.976 -1.401 1.00 83.81 135 SER A O 1
ATOM 1106 N N . GLU A 1 136 ? -3.450 5.366 -0.853 1.00 80.38 136 GLU A N 1
ATOM 1107 C CA . GLU A 1 136 ? -2.767 4.307 -1.594 1.00 80.38 136 GLU A CA 1
ATOM 1108 C C . GLU A 1 136 ? -2.821 4.512 -3.120 1.00 80.38 136 GLU A C 1
ATOM 1110 O O . GLU A 1 136 ? -1.842 4.259 -3.843 1.00 80.38 136 GLU A O 1
ATOM 1115 N N . ILE A 1 137 ? -3.948 5.020 -3.627 1.00 83.75 137 ILE A N 1
ATOM 1116 C CA . ILE A 1 137 ? -4.110 5.372 -5.042 1.00 83.75 137 ILE A CA 1
ATOM 1117 C C . ILE A 1 137 ? -3.165 6.522 -5.410 1.00 83.75 137 ILE A C 1
ATOM 1119 O O . ILE A 1 137 ? -2.476 6.444 -6.430 1.00 83.75 137 ILE A O 1
ATOM 1123 N N . ALA A 1 138 ? -3.048 7.550 -4.563 1.00 84.00 138 ALA A N 1
ATOM 1124 C CA . ALA A 1 138 ? -2.133 8.670 -4.792 1.00 84.00 138 ALA A CA 1
ATOM 1125 C C . ALA A 1 138 ? -0.662 8.216 -4.891 1.00 84.00 138 ALA A C 1
ATOM 1127 O O . ALA A 1 138 ? 0.060 8.610 -5.814 1.00 84.00 138 ALA A O 1
ATOM 1128 N N . LEU A 1 139 ? -0.230 7.315 -4.000 1.00 80.75 139 LEU A N 1
ATOM 1129 C CA . LEU A 1 139 ? 1.105 6.703 -4.049 1.00 80.75 139 LEU A CA 1
ATOM 1130 C C . LEU A 1 139 ? 1.329 5.895 -5.337 1.00 80.75 139 LEU A C 1
ATOM 1132 O O . LEU A 1 139 ? 2.427 5.902 -5.900 1.00 80.75 139 LEU A O 1
ATOM 1136 N N . SER A 1 140 ? 0.291 5.216 -5.825 1.00 79.12 140 SER A N 1
ATOM 1137 C CA . SER A 1 140 ? 0.346 4.451 -7.075 1.00 79.12 140 SER A CA 1
ATOM 1138 C C . SER A 1 140 ? 0.483 5.370 -8.297 1.00 79.12 140 SER A C 1
ATOM 1140 O O . SER A 1 140 ? 1.277 5.082 -9.195 1.00 79.12 140 SER A O 1
ATOM 1142 N N . THR A 1 141 ? -0.194 6.521 -8.298 1.00 83.31 141 THR A N 1
ATOM 1143 C CA . THR A 1 141 ? -0.072 7.549 -9.346 1.00 83.31 141 THR A CA 1
ATOM 1144 C C . THR A 1 141 ? 1.346 8.117 -9.436 1.00 83.31 141 THR A C 1
ATOM 1146 O O . THR A 1 141 ? 1.870 8.285 -10.536 1.00 83.31 141 THR A O 1
ATOM 1149 N N . MET A 1 142 ? 2.027 8.327 -8.304 1.00 81.75 142 MET A N 1
ATOM 1150 C CA . MET A 1 142 ? 3.424 8.790 -8.304 1.00 81.75 142 MET A CA 1
ATOM 1151 C C . MET A 1 142 ? 4.410 7.773 -8.901 1.00 81.75 142 MET A C 1
ATOM 1153 O O . MET A 1 142 ? 5.444 8.157 -9.445 1.00 81.75 142 MET A O 1
ATOM 1157 N N . ARG A 1 143 ? 4.098 6.472 -8.845 1.00 77.00 143 ARG A N 1
ATOM 1158 C CA . ARG A 1 143 ? 4.934 5.399 -9.425 1.00 77.00 143 ARG A CA 1
ATOM 1159 C C . ARG A 1 143 ? 4.666 5.167 -10.916 1.00 77.00 143 ARG A C 1
ATOM 1161 O O . ARG A 1 143 ? 5.499 4.589 -11.617 1.00 77.00 143 ARG A O 1
ATOM 1168 N N . LEU A 1 144 ? 3.535 5.657 -11.415 1.00 81.94 144 LEU A N 1
ATOM 1169 C CA . LEU A 1 144 ? 3.085 5.516 -12.796 1.00 81.94 144 LEU A CA 1
ATOM 1170 C C . LEU A 1 144 ? 4.069 6.043 -13.867 1.00 81.94 144 LEU A C 1
ATOM 1172 O O . LEU A 1 144 ? 4.291 5.322 -14.842 1.00 81.94 144 LEU A O 1
ATOM 1176 N N . PRO A 1 145 ? 4.712 7.225 -13.739 1.00 80.56 145 PRO A N 1
ATOM 1177 C CA . PRO A 1 145 ? 5.651 7.711 -14.759 1.00 80.56 145 PRO A CA 1
ATOM 1178 C C . PRO A 1 145 ? 6.895 6.822 -14.898 1.00 80.56 145 PRO A C 1
ATOM 1180 O O . PRO A 1 145 ? 7.376 6.595 -16.009 1.00 80.56 145 PRO A O 1
ATOM 1183 N N . VAL A 1 146 ? 7.393 6.262 -13.791 1.00 78.62 146 VAL A N 1
ATOM 1184 C CA . VAL A 1 146 ? 8.520 5.313 -13.810 1.00 78.62 146 VAL A CA 1
ATOM 1185 C C . VAL A 1 146 ? 8.119 4.035 -14.541 1.00 78.62 146 VAL A C 1
ATOM 1187 O O . VAL A 1 146 ? 8.873 3.535 -15.376 1.00 78.62 146 VAL A O 1
ATOM 1190 N N . PHE A 1 147 ? 6.904 3.548 -14.288 1.00 78.38 147 PHE A N 1
ATOM 1191 C CA . PHE A 1 147 ? 6.351 2.387 -14.974 1.00 78.38 147 PHE A CA 1
ATOM 1192 C C . PHE A 1 147 ? 6.199 2.614 -16.487 1.00 78.38 147 PHE A C 1
ATOM 1194 O O . PHE A 1 147 ? 6.610 1.763 -17.278 1.00 78.38 147 PHE A O 1
ATOM 1201 N N . TYR A 1 148 ? 5.661 3.763 -16.913 1.00 78.50 148 TYR A N 1
ATOM 1202 C CA . TYR A 1 148 ? 5.542 4.085 -18.339 1.00 78.50 148 TYR A CA 1
ATOM 1203 C C . TYR A 1 148 ? 6.909 4.143 -19.025 1.00 78.50 148 TYR A C 1
ATOM 1205 O O . TYR A 1 148 ? 7.089 3.522 -20.073 1.00 78.50 148 TYR A O 1
ATOM 1213 N N . LYS A 1 149 ? 7.906 4.758 -18.379 1.00 79.50 149 LYS A N 1
ATOM 1214 C CA . LYS A 1 149 ? 9.282 4.803 -18.888 1.00 79.50 149 LYS A CA 1
ATOM 1215 C C . LYS A 1 149 ? 9.906 3.409 -19.027 1.00 79.50 149 LYS A C 1
ATOM 1217 O O . LYS A 1 149 ? 10.574 3.116 -20.014 1.00 79.50 149 LYS A O 1
ATOM 1222 N N . GLN A 1 150 ? 9.671 2.517 -18.064 1.00 73.69 150 GLN A N 1
ATOM 1223 C CA . GLN A 1 150 ? 10.153 1.131 -18.122 1.00 73.69 150 GLN A CA 1
ATOM 1224 C C . GLN A 1 150 ? 9.433 0.291 -19.191 1.00 73.69 150 GLN A C 1
ATOM 1226 O O . GLN A 1 150 ? 10.053 -0.581 -19.804 1.00 73.69 150 GLN A O 1
ATOM 1231 N N . ARG A 1 151 ? 8.143 0.559 -19.440 1.00 75.38 151 ARG A N 1
ATOM 1232 C CA . ARG A 1 151 ? 7.340 -0.099 -20.483 1.00 75.38 151 ARG A CA 1
ATOM 1233 C C . ARG A 1 151 ? 7.812 0.275 -21.889 1.00 75.38 151 ARG A C 1
ATOM 1235 O O . ARG A 1 151 ? 7.881 -0.603 -22.746 1.00 75.38 151 ARG A O 1
ATOM 1242 N N . GLU A 1 152 ? 8.118 1.548 -22.128 1.00 75.19 152 GLU A N 1
ATOM 1243 C CA . GLU A 1 152 ? 8.609 2.037 -23.427 1.00 75.19 152 GLU A CA 1
ATOM 1244 C C . GLU A 1 152 ? 9.957 1.423 -23.805 1.00 75.19 152 GLU A C 1
ATOM 1246 O O . GLU A 1 152 ? 10.190 1.097 -24.965 1.00 75.19 152 GLU A O 1
ATOM 1251 N N . LEU A 1 153 ? 10.800 1.155 -22.807 1.00 71.44 153 LEU A N 1
ATOM 1252 C CA . LEU A 1 153 ? 12.067 0.443 -22.975 1.00 71.44 153 LEU A CA 1
ATOM 1253 C C . LEU A 1 153 ? 11.891 -1.082 -23.150 1.00 71.44 153 LEU A C 1
ATOM 1255 O O . LEU A 1 153 ? 12.881 -1.807 -23.206 1.00 71.44 153 LEU A O 1
ATOM 1259 N N . LEU A 1 154 ? 10.646 -1.578 -23.234 1.00 66.62 154 LEU A N 1
ATOM 1260 C CA . LEU A 1 154 ? 10.271 -2.983 -23.460 1.00 66.62 154 LEU A CA 1
ATOM 1261 C C . LEU A 1 154 ? 10.896 -3.984 -22.466 1.00 66.62 154 LEU A C 1
ATOM 1263 O O . LEU A 1 154 ? 10.916 -5.184 -22.743 1.00 66.62 154 LEU A O 1
ATOM 1267 N N . PHE A 1 155 ? 11.356 -3.523 -21.295 1.00 65.19 155 PHE A N 1
ATOM 1268 C CA . PHE A 1 155 ? 12.060 -4.367 -20.324 1.00 65.19 155 PHE A CA 1
ATOM 1269 C C . PHE A 1 155 ? 11.177 -5.465 -19.726 1.00 65.19 155 PHE A C 1
ATOM 1271 O O . PHE A 1 155 ? 11.650 -6.581 -19.532 1.00 65.19 155 PHE A O 1
ATOM 1278 N N . PHE A 1 156 ? 9.902 -5.173 -19.447 1.00 65.44 156 PHE A N 1
ATOM 1279 C CA . PHE A 1 156 ? 8.987 -6.128 -18.823 1.00 65.44 156 PHE A CA 1
ATOM 1280 C C . PHE A 1 156 ? 7.565 -5.987 -19.384 1.00 65.44 156 PHE A C 1
ATOM 1282 O O . PHE A 1 156 ? 7.123 -4.877 -19.699 1.00 65.44 156 PHE A O 1
ATOM 1289 N N . PRO A 1 157 ? 6.807 -7.090 -19.502 1.00 69.62 157 PRO A N 1
ATOM 1290 C CA . PRO A 1 157 ? 5.391 -7.020 -19.825 1.00 69.62 157 PRO A CA 1
ATOM 1291 C C . PRO A 1 157 ? 4.580 -6.486 -18.631 1.00 69.62 157 PRO A C 1
ATOM 1293 O O . PRO A 1 157 ? 4.930 -6.694 -17.475 1.00 69.62 157 PRO A O 1
ATOM 1296 N N . VAL A 1 158 ? 3.449 -5.836 -18.914 1.00 71.12 158 VAL A N 1
ATOM 1297 C CA . VAL A 1 158 ? 2.596 -5.134 -17.927 1.00 71.12 158 VAL A CA 1
ATOM 1298 C C . VAL A 1 158 ? 2.196 -6.006 -16.732 1.00 71.12 158 VAL A C 1
ATOM 1300 O O . VAL A 1 158 ? 2.194 -5.542 -15.596 1.00 71.12 158 VAL A O 1
ATOM 1303 N N . TRP A 1 159 ? 1.905 -7.282 -16.981 1.00 72.44 159 TRP A N 1
ATOM 1304 C CA . TRP A 1 159 ? 1.478 -8.227 -15.951 1.00 72.44 159 TRP A CA 1
ATOM 1305 C C . TRP A 1 159 ? 2.570 -8.518 -14.911 1.00 72.44 159 TRP A C 1
ATOM 1307 O O . TRP A 1 159 ? 2.245 -8.802 -13.762 1.00 72.44 159 TRP A O 1
ATOM 1317 N N . ALA A 1 160 ? 3.852 -8.400 -15.276 1.00 72.69 160 ALA A N 1
ATOM 1318 C CA . ALA A 1 160 ? 4.963 -8.689 -14.372 1.00 72.69 160 ALA A CA 1
ATOM 1319 C C . ALA A 1 160 ? 5.080 -7.658 -13.236 1.00 72.69 160 ALA A C 1
ATOM 1321 O O . ALA A 1 160 ? 5.607 -7.978 -12.179 1.00 72.69 160 ALA A O 1
ATOM 1322 N N . TYR A 1 161 ? 4.552 -6.445 -13.427 1.00 69.88 161 TYR A N 1
ATOM 1323 C CA . TYR A 1 161 ? 4.538 -5.396 -12.404 1.00 69.88 161 TYR A CA 1
ATOM 1324 C C . TYR A 1 161 ? 3.272 -5.442 -11.532 1.00 69.88 161 TYR A C 1
ATOM 1326 O O . TYR A 1 161 ? 3.325 -5.266 -10.312 1.00 69.88 161 TYR A O 1
ATOM 1334 N N . SER A 1 162 ? 2.116 -5.700 -12.148 1.00 77.88 162 SER A N 1
ATOM 1335 C CA . SER A 1 162 ? 0.826 -5.677 -11.450 1.00 77.88 162 SER A CA 1
ATOM 1336 C C . SER A 1 162 ? 0.617 -6.887 -10.537 1.00 77.88 162 SER A C 1
ATOM 1338 O O . SER A 1 162 ? 0.124 -6.717 -9.425 1.00 77.88 162 SER A O 1
ATOM 1340 N N . ILE A 1 163 ? 1.021 -8.089 -10.971 1.00 76.44 163 ILE A N 1
ATOM 1341 C CA . ILE A 1 163 ? 0.762 -9.337 -10.234 1.00 76.44 163 ILE A CA 1
ATOM 1342 C C . ILE A 1 163 ? 1.466 -9.368 -8.864 1.00 76.44 163 ILE A C 1
ATOM 1344 O O . ILE A 1 163 ? 0.773 -9.588 -7.871 1.00 76.44 163 ILE A O 1
ATOM 1348 N N . PRO A 1 164 ? 2.784 -9.098 -8.746 1.00 77.38 164 PRO A N 1
ATOM 1349 C CA . PRO A 1 164 ? 3.457 -9.131 -7.444 1.00 77.38 164 PRO A CA 1
ATOM 1350 C C . PRO A 1 164 ? 2.899 -8.088 -6.474 1.00 77.38 164 PRO A C 1
ATOM 1352 O O . PRO A 1 164 ? 2.702 -8.365 -5.295 1.00 77.38 164 PRO A O 1
ATOM 1355 N N . THR A 1 165 ? 2.584 -6.899 -6.992 1.00 79.12 165 THR A N 1
ATOM 1356 C CA . THR A 1 165 ? 2.017 -5.807 -6.197 1.00 79.12 165 THR A CA 1
ATOM 1357 C C . THR A 1 165 ? 0.653 -6.190 -5.622 1.00 79.12 165 THR A C 1
ATOM 1359 O O . THR A 1 165 ? 0.387 -5.922 -4.457 1.00 79.12 165 THR A O 1
ATOM 1362 N N . TRP A 1 166 ? -0.207 -6.839 -6.410 1.00 83.00 166 TRP A N 1
ATOM 1363 C CA . TRP A 1 166 ? -1.516 -7.304 -5.943 1.00 83.00 166 TRP A CA 1
ATOM 1364 C C . TRP A 1 166 ? -1.402 -8.442 -4.927 1.00 83.00 166 TRP A C 1
ATOM 1366 O O . TRP A 1 166 ? -2.058 -8.393 -3.890 1.00 83.00 166 TRP A O 1
ATOM 1376 N N . ILE A 1 167 ? -0.534 -9.425 -5.189 1.00 84.12 167 ILE A N 1
ATOM 1377 C CA . ILE A 1 167 ? -0.317 -10.571 -4.292 1.00 84.12 167 ILE A CA 1
ATOM 1378 C C . ILE A 1 167 ? 0.158 -10.115 -2.910 1.00 84.12 167 ILE A C 1
ATOM 1380 O O . ILE A 1 167 ? -0.272 -10.678 -1.911 1.00 84.12 167 ILE A O 1
ATOM 1384 N N . LEU A 1 168 ? 1.016 -9.095 -2.840 1.00 80.38 168 LEU A N 1
ATOM 1385 C CA . LEU A 1 168 ? 1.495 -8.563 -1.562 1.00 80.38 168 LEU A CA 1
ATOM 1386 C C . LEU A 1 168 ? 0.449 -7.704 -0.843 1.00 80.38 168 LEU A C 1
ATOM 1388 O O . LEU A 1 168 ? 0.407 -7.706 0.383 1.00 80.38 168 LEU A O 1
ATOM 1392 N N . LYS A 1 169 ? -0.397 -6.977 -1.580 1.00 82.81 169 LYS A N 1
ATOM 1393 C CA . LYS A 1 169 ? -1.379 -6.055 -0.990 1.00 82.81 169 LYS A CA 1
ATOM 1394 C C . LYS A 1 169 ? -2.590 -6.759 -0.388 1.00 82.81 169 LYS A C 1
ATOM 1396 O O . LYS A 1 169 ? -3.015 -6.375 0.693 1.00 82.81 169 LYS A O 1
ATOM 1401 N N . ILE A 1 170 ? -3.121 -7.788 -1.054 1.00 86.69 170 ILE A N 1
ATOM 1402 C CA . ILE A 1 170 ? -4.355 -8.471 -0.621 1.00 86.69 170 ILE A CA 1
ATOM 1403 C C . ILE A 1 170 ? -4.255 -9.006 0.824 1.00 86.69 170 ILE A C 1
ATOM 1405 O O . ILE A 1 170 ? -5.153 -8.729 1.615 1.00 86.69 170 ILE A O 1
ATOM 1409 N N . PRO A 1 171 ? -3.189 -9.724 1.229 1.00 86.69 171 PRO A N 1
ATOM 1410 C CA . PRO A 1 171 ? -3.073 -10.203 2.605 1.00 86.69 171 PRO A CA 1
ATOM 1411 C C . PRO A 1 171 ? -2.935 -9.070 3.626 1.00 86.69 171 PRO A C 1
ATOM 1413 O O . PRO A 1 171 ? -3.440 -9.194 4.736 1.00 86.69 171 PRO A O 1
ATOM 1416 N N . VAL A 1 172 ? -2.263 -7.972 3.262 1.00 83.75 172 VAL A N 1
ATOM 1417 C CA . VAL A 1 172 ? -2.028 -6.830 4.160 1.00 83.75 172 VAL A CA 1
ATOM 1418 C C . VAL A 1 172 ? -3.332 -6.091 4.457 1.00 83.75 172 VAL A C 1
ATOM 1420 O O . VAL A 1 172 ? -3.622 -5.829 5.621 1.00 83.75 172 VAL A O 1
ATOM 1423 N N . THR A 1 173 ? -4.148 -5.814 3.436 1.00 86.25 173 THR A N 1
ATOM 1424 C CA . THR A 1 173 ? -5.435 -5.123 3.622 1.00 86.25 173 THR A CA 1
ATOM 1425 C C . THR A 1 173 ? -6.452 -5.985 4.369 1.00 86.25 173 THR A C 1
ATOM 1427 O O . THR A 1 173 ? -7.217 -5.470 5.181 1.00 86.25 173 THR A O 1
ATOM 1430 N N . LEU A 1 174 ? -6.437 -7.307 4.160 1.00 88.44 174 LEU A N 1
ATOM 1431 C CA . LEU A 1 174 ? -7.256 -8.233 4.947 1.00 88.44 174 LEU A CA 1
ATOM 1432 C C . LEU A 1 174 ? -6.862 -8.213 6.428 1.00 88.44 174 LEU A C 1
ATOM 1434 O O . LEU A 1 174 ? -7.733 -8.116 7.290 1.00 88.44 174 LEU A O 1
ATOM 1438 N N . TRP A 1 175 ? -5.561 -8.267 6.724 1.00 86.81 175 TRP A N 1
ATOM 1439 C CA . TRP A 1 175 ? -5.064 -8.209 8.099 1.00 86.81 175 TRP A CA 1
ATOM 1440 C C . TRP A 1 175 ? -5.423 -6.904 8.807 1.00 86.81 175 TRP A C 1
ATOM 1442 O O . TRP A 1 175 ? -5.793 -6.934 9.978 1.00 86.81 175 TRP A O 1
ATOM 1452 N N . GLU A 1 176 ? -5.353 -5.775 8.107 1.00 84.94 176 GLU A N 1
ATOM 1453 C CA . GLU A 1 176 ? -5.739 -4.468 8.643 1.00 84.94 176 GLU A CA 1
ATOM 1454 C C . GLU A 1 176 ? -7.206 -4.437 9.079 1.00 84.94 176 GLU A C 1
ATOM 1456 O O . GLU A 1 176 ? -7.500 -4.059 10.213 1.00 84.94 176 GLU A O 1
ATOM 1461 N N . VAL A 1 177 ? -8.124 -4.870 8.210 1.00 88.00 177 VAL A N 1
ATOM 1462 C CA . VAL A 1 177 ? -9.562 -4.854 8.515 1.00 88.00 177 VAL A CA 1
ATOM 1463 C C . VAL A 1 177 ? -9.889 -5.821 9.650 1.00 88.00 177 VAL A C 1
ATOM 1465 O O . VAL A 1 177 ? -10.648 -5.469 10.550 1.00 88.00 177 VAL A O 1
ATOM 1468 N N . VAL A 1 178 ? -9.288 -7.016 9.654 1.00 89.25 178 VAL A N 1
ATOM 1469 C CA . VAL A 1 178 ? -9.458 -7.982 10.750 1.00 89.25 178 VAL A CA 1
ATOM 1470 C C . VAL A 1 178 ? -8.999 -7.373 12.072 1.00 89.25 178 VAL A C 1
ATOM 1472 O O . VAL A 1 178 ? -9.732 -7.423 13.056 1.00 89.25 178 VAL A O 1
ATOM 1475 N N . PHE A 1 179 ? -7.820 -6.750 12.096 1.00 88.12 179 PHE A N 1
ATOM 1476 C CA . PHE A 1 179 ? -7.276 -6.144 13.307 1.00 88.12 179 PHE A CA 1
ATOM 1477 C C . PHE A 1 179 ? -8.124 -4.965 13.803 1.00 88.12 179 PHE A C 1
ATOM 1479 O O . PHE A 1 179 ? -8.397 -4.872 15.001 1.00 88.12 179 PHE A O 1
ATOM 1486 N N . TRP A 1 180 ? -8.594 -4.110 12.888 1.00 88.25 180 TRP A N 1
ATOM 1487 C CA . TRP A 1 180 ? -9.530 -3.027 13.194 1.00 88.25 180 TRP A CA 1
ATOM 1488 C C . TRP A 1 180 ? -10.789 -3.567 13.870 1.00 88.25 180 TRP A C 1
ATOM 1490 O O . TRP A 1 180 ? -11.098 -3.176 14.994 1.00 88.25 180 TRP A O 1
ATOM 1500 N N . VAL A 1 181 ? -11.469 -4.519 13.219 1.00 87.19 181 VAL A N 1
ATOM 1501 C CA . VAL A 1 181 ? -12.710 -5.111 13.729 1.00 87.19 181 VAL A CA 1
ATOM 1502 C C . VAL A 1 181 ? -12.469 -5.750 15.092 1.00 87.19 181 VAL A C 1
ATOM 1504 O O . VAL A 1 181 ? -13.217 -5.459 16.019 1.00 87.19 181 VAL A O 1
ATOM 1507 N N . CYS A 1 182 ? -11.409 -6.544 15.265 1.00 86.81 182 CYS A N 1
ATOM 1508 C CA . CYS A 1 182 ? -11.093 -7.173 16.548 1.00 86.81 182 CYS A CA 1
ATOM 1509 C C . CYS A 1 182 ? -10.931 -6.159 17.692 1.00 86.81 182 CYS A C 1
ATOM 1511 O O . CYS A 1 182 ? -11.433 -6.400 18.788 1.00 86.81 182 CYS A O 1
ATOM 1513 N N . LEU A 1 183 ? -10.260 -5.027 17.455 1.00 83.81 183 LEU A N 1
ATOM 1514 C CA . LEU A 1 183 ? -10.059 -4.002 18.484 1.00 83.81 183 LEU A CA 1
ATOM 1515 C C . LEU A 1 183 ? -11.333 -3.205 18.771 1.00 83.81 183 LEU A C 1
ATOM 1517 O O . LEU A 1 183 ? -11.709 -3.021 19.930 1.00 83.81 183 LEU A O 1
ATOM 1521 N N . THR A 1 184 ? -12.016 -2.736 17.727 1.00 84.12 184 THR A N 1
ATOM 1522 C CA . THR A 1 184 ? -13.184 -1.867 17.894 1.00 84.12 184 THR A CA 1
ATOM 1523 C C . THR A 1 184 ? -14.412 -2.635 18.366 1.00 84.12 184 THR A C 1
ATOM 1525 O O . THR A 1 184 ? -15.253 -2.067 19.058 1.00 84.12 184 THR A O 1
ATOM 1528 N N . TYR A 1 185 ? -14.518 -3.929 18.049 1.00 82.38 185 TYR A N 1
ATOM 1529 C CA . TYR A 1 185 ? -15.706 -4.723 18.356 1.00 82.38 185 TYR A CA 1
ATOM 1530 C C . TYR A 1 185 ? -15.983 -4.826 19.856 1.00 82.38 185 TYR A C 1
ATOM 1532 O O . TYR A 1 185 ? -17.094 -4.541 20.311 1.00 82.38 185 TYR A O 1
ATOM 1540 N N . TYR A 1 186 ? -14.950 -5.146 20.639 1.00 76.81 186 TYR A N 1
ATOM 1541 C CA . TYR A 1 186 ? -15.067 -5.209 22.097 1.00 76.81 186 TYR A CA 1
ATOM 1542 C C . TYR A 1 186 ? -15.204 -3.828 22.742 1.00 76.81 186 TYR A C 1
ATOM 1544 O O . TYR A 1 186 ? -15.889 -3.692 23.756 1.00 76.81 186 TYR A O 1
ATOM 1552 N N . ALA A 1 187 ? -14.571 -2.810 22.162 1.00 75.50 187 ALA A N 1
ATOM 1553 C CA . ALA A 1 187 ? -14.552 -1.461 22.714 1.00 75.50 187 ALA A CA 1
ATOM 1554 C C . ALA A 1 187 ? -15.881 -0.712 22.551 1.00 75.50 187 ALA A C 1
ATOM 1556 O O . ALA A 1 187 ? -16.306 -0.016 23.472 1.00 75.50 187 ALA A O 1
ATOM 1557 N N . ILE A 1 188 ? -16.533 -0.883 21.398 1.00 77.81 188 ILE A N 1
ATOM 1558 C CA . ILE A 1 188 ? -17.831 -0.274 21.084 1.00 77.81 188 ILE A CA 1
ATOM 1559 C C . ILE A 1 188 ? -18.968 -1.084 21.725 1.00 77.81 188 ILE A C 1
ATOM 1561 O O . ILE A 1 188 ? -20.014 -0.538 22.070 1.00 77.81 188 ILE A O 1
ATOM 1565 N N . GLY A 1 189 ? -18.756 -2.387 21.949 1.00 71.50 189 GLY A N 1
ATOM 1566 C CA . GLY A 1 189 ? -19.761 -3.269 22.538 1.00 71.50 189 GLY A CA 1
ATOM 1567 C C . GLY A 1 189 ? -20.850 -3.652 21.538 1.00 71.50 189 GLY A C 1
ATOM 1568 O O . GLY A 1 189 ? -22.038 -3.584 21.865 1.00 71.50 189 GLY A O 1
ATOM 1569 N N . TYR A 1 190 ? -20.452 -4.038 20.320 1.00 73.38 190 TYR A N 1
ATOM 1570 C CA . TYR A 1 190 ? -21.371 -4.676 19.373 1.00 73.38 190 TYR A CA 1
ATOM 1571 C C . TYR A 1 190 ? -21.943 -5.986 19.957 1.00 73.38 190 TYR A C 1
ATOM 1573 O O . TYR A 1 190 ? -21.379 -6.567 20.886 1.00 73.38 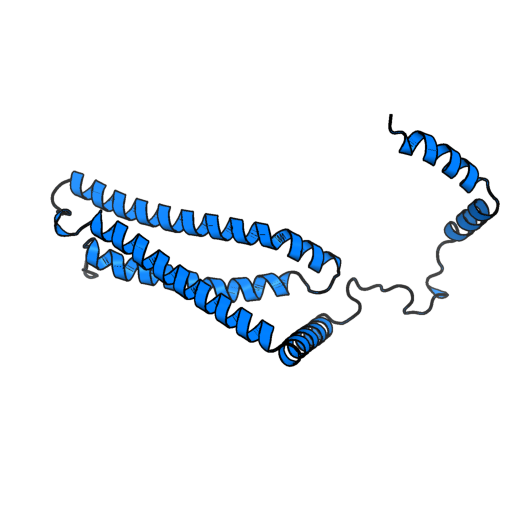190 TYR A O 1
ATOM 1581 N N . GLU A 1 191 ? -23.099 -6.420 19.447 1.00 67.12 191 GLU A N 1
ATOM 1582 C CA . GLU A 1 191 ? -23.786 -7.653 19.865 1.00 67.12 191 GLU A CA 1
ATOM 1583 C C . GLU A 1 191 ? -22.853 -8.868 19.772 1.00 67.12 191 GLU A C 1
ATOM 1585 O O . GLU A 1 191 ? -22.352 -9.158 18.689 1.00 67.12 191 GLU A O 1
ATOM 1590 N N . GLN A 1 192 ? -22.615 -9.547 20.901 1.00 60.56 192 GLN A N 1
ATOM 1591 C CA . GLN A 1 192 ? -21.687 -10.682 21.014 1.00 60.56 192 GLN A CA 1
ATOM 1592 C C . GLN A 1 192 ? -22.357 -12.042 20.760 1.00 60.56 192 GLN A C 1
ATOM 1594 O O . GLN A 1 192 ? -21.661 -13.056 20.716 1.00 60.56 192 GLN A O 1
ATOM 1599 N N . ASP A 1 193 ? -23.683 -12.069 20.598 1.00 49.47 193 ASP A N 1
ATOM 1600 C CA . ASP A 1 193 ? -24.434 -13.299 20.356 1.00 49.47 193 ASP A CA 1
ATOM 1601 C C . ASP A 1 193 ? -24.467 -13.637 18.863 1.00 49.47 193 ASP A C 1
ATOM 1603 O O . ASP A 1 193 ? -24.974 -12.878 18.040 1.00 49.47 193 ASP A O 1
ATOM 1607 N N . PHE A 1 194 ? -23.949 -14.822 18.536 1.00 54.62 194 PHE A N 1
ATOM 1608 C CA . PHE A 1 194 ? -24.175 -15.506 17.258 1.00 54.62 194 PHE A CA 1
ATOM 1609 C C . PHE A 1 194 ? -25.445 -16.377 17.288 1.00 54.62 194 PHE A C 1
ATOM 1611 O O . PHE A 1 194 ? -25.768 -17.031 16.298 1.00 54.62 194 PHE A O 1
ATOM 1618 N N . GLU A 1 195 ? -26.158 -16.402 18.418 1.00 47.03 195 GLU A N 1
ATOM 1619 C CA . GLU A 1 195 ? -27.377 -17.181 18.629 1.00 47.03 195 GLU A CA 1
ATOM 1620 C C . GLU A 1 195 ? -28.606 -16.264 18.681 1.00 47.03 195 GLU A C 1
ATOM 1622 O O . GLU A 1 195 ? -29.079 -15.896 19.756 1.00 47.03 195 GLU A O 1
ATOM 1627 N N . ARG A 1 196 ? -29.125 -15.896 17.506 1.00 39.34 196 ARG A N 1
ATOM 1628 C CA . ARG A 1 196 ? -30.550 -15.614 17.263 1.00 39.34 196 ARG A CA 1
ATOM 1629 C C . ARG A 1 196 ? -30.851 -15.551 15.774 1.00 39.34 196 ARG A C 1
ATOM 1631 O O . ARG A 1 196 ? -30.191 -14.757 15.072 1.00 39.34 196 ARG A O 1
#

Organism: Daucus carota subsp. sativus (NCBI:txid79200)

InterPro domains:
  IPR013525 ABC-2 type transporter, transmembrane domain [PF01061] (55-194)

pLDDT: mean 77.61, std 9.79, range [39.34, 90.94]

Sequence (196 aa):
MNIVHAFFLPISKKFRSFHVGVELSNDLAKPFGKVKGHPLALTNKKYGASKKDLLISCISREYLLMKRNSFIFIFQIIQYLNYIMMYFFQIIFVCSVAMTVFLRTNMHKKTEEDGQLYLGALYYTVITVMFNGLSEIALSTMRLPVFYKQRELLFFPVWAYSIPTWILKIPVTLWEVVFWVCLTYYAIGYEQDFER

Foldseek 3Di:
DDPCCVPVVVVVVVCCVDPVNVVVVVVVVPPPDCVPDDVPPDDPDPDPDDLVVLVVVLVVVV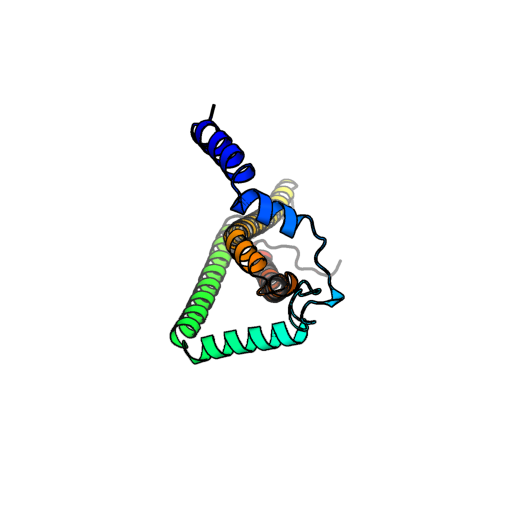VVCCVVCVVVVVVVVVVVVVVVVVVVVVLVVVLVVLLVQLAQVPQDPPDVVSVVSVVVSVVSVVVVLVVVVVVVVVVVVVCVVVVVVCVVVVSHDPCVVPVVVVVVVPVVSVVSVVVSCVSNCVSNPDDPDPDD

Secondary structure (DSSP, 8-state):
--HHHHHHHHHHHHHHHSHHHHHHHHHHHS---TTTS-TTSS--SSSSS-HHHHHHHHHHHHHHHHHH-HHHHHHHHHHHHHHHHHHHHHHHHHHHHHHHHS-GGG--SSSHHHHHHHHHHHHHHHHHHHHHHHHHHHHHHHHHHHHHHHHHTT-S-HHHHHHHHHHHHHHHHHHHHHHHHHHHHHHHT-------